Protein AF-0000000066291535 (afdb_homodimer)

InterPro domains:
  IPR004942 Roadblock/LAMTOR2 domain [PF03259] (13-98)
  IPR004942 Roadblock/LAMTOR2 domain [SM00960] (12-99)

Organism: Methanocaldococcus jannaschii (strain ATCC 43067 / DSM 2661 / JAL-1 / JCM 10045 / NBRC 100440) (NCBI:txid243232)

Radius of gyration: 20.07 Å; Cα contacts (8 Å, |Δi|>4): 473; chains: 2; bounding box: 30×66×44 Å

Foldseek 3Di:
DLVLLLVLLVQLCVLVVCVVVVVPFWPKKWKAFLVQATQDIDPDPPCSSVVSVVLSVVQVVVQVVCVVVVDGDAKDWDDDPPKIKIWGDLPRMIMIIIGDDDPVVCVVSVVVSSVSVVVRDPSDSVNNPVVVVD/DLVLLLVLLVQLCVLVVCVVVVVPFWPKKWKAFLVQATQDIDPDPPCSSVVSVVLSVVQVVVQVVCVVVVDGDAKDWDDDPPKIKIWGCLPRMIMIIIGDDDPVVCVVSVVVSSVSVVVRDPRDSVSNPVVVVD

Solvent-accessible surface area (backbone atoms only — not comparable to full-atom values): 14032 Å² total; per-residue (Å²): 110,68,64,61,37,42,50,49,36,47,53,51,42,64,60,48,50,53,45,58,68,67,32,85,42,43,75,31,38,35,33,25,30,64,88,25,44,61,32,39,65,70,48,73,65,96,46,44,62,62,44,27,41,29,51,26,48,27,52,51,30,48,39,57,46,26,49,76,69,77,40,48,61,47,35,35,39,39,34,36,81,81,52,27,38,38,39,34,56,41,86,68,31,34,43,35,39,32,28,78,68,56,75,78,77,45,42,70,59,47,55,53,47,36,56,53,58,68,68,44,81,76,80,53,30,77,54,33,49,59,64,72,75,99,110,67,64,61,34,42,50,50,36,47,54,50,42,63,58,48,50,52,46,56,67,66,32,84,41,43,74,32,37,36,33,22,31,64,90,26,45,63,31,41,65,69,50,77,64,96,48,43,61,62,42,26,41,29,53,25,49,29,51,51,30,47,40,57,47,27,50,76,68,76,40,50,63,46,35,34,40,39,35,36,81,83,52,27,39,36,40,34,57,42,85,67,31,34,42,35,39,34,28,77,69,57,75,78,77,45,42,70,59,49,53,53,47,34,57,52,58,67,69,42,81,75,80,54,31,76,51,32,50,58,63,72,74,98

Secondary structure (DSSP, 8-state):
-HHHHHHHHHHHHHHHHHHHHH-TTEEEEEEEETTS-EEEE-S-GGGHHHHHHHHHHHHHHHHHHHHTTT--EEEEEEEESS-EEEEEEETTEEEEEEES--GGGGHHHHHHHHHHHHT-TT--THHHHHHHH-/-HHHHHHHHHHHHHHHHHHHHH-TTEEEEEEEETTS-EEEE-S-GGGHHHHHHHHHHHHHHHHHHHHTTT--EEEEEEEESS-EEEEEEETTEEEEEEES--GGGGHHHHHHHHHHHHT-TT--THHHHHHHH-

Nearest PDB structures (foldseek):
  8j07-assembly1_q5  TM=8.794E-01  e=8.739E-06  Homo sapiens
  5y3a-assembly1_B  TM=7.478E-01  e=3.171E-06  Homo sapiens
  5x6u-assembly1_B  TM=7.11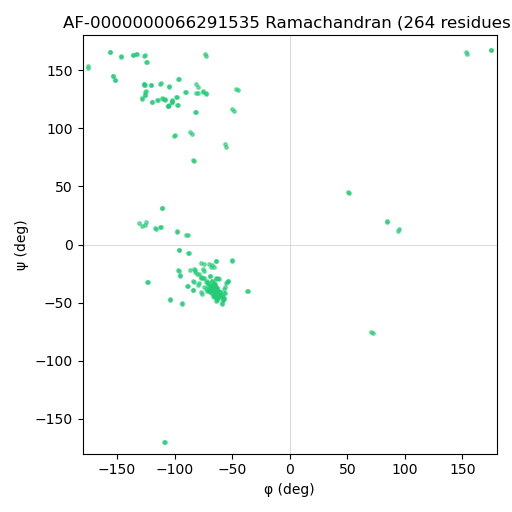6E-01  e=2.976E-06  Homo sapiens
  5x6v-assembly1_F  TM=5.911E-01  e=3.753E-05  Homo sapiens
  8fw5-assembly1_D  TM=6.092E-01  e=1.174E-04  Escherichia coli

pLDDT: mean 79.01, std 18.23, range [28.02, 98.19]

Structure (mmCIF, N/CA/C/O backbone):
data_AF-0000000066291535-model_v1
#
loop_
_entity.id
_entity.type
_entity.pdbx_description
1 polymer 'Uncharacterized protein MJ1389'
#
loop_
_atom_site.group_PDB
_atom_site.id
_atom_site.type_symbol
_atom_site.label_atom_id
_atom_site.label_alt_id
_atom_site.label_comp_id
_atom_site.label_asym_id
_atom_site.label_entity_id
_atom_site.label_seq_id
_atom_site.pdbx_PDB_ins_code
_atom_site.Cartn_x
_atom_site.Cartn_y
_atom_site.Cartn_z
_atom_site.occupancy
_atom_site.B_iso_or_equiv
_atom_site.auth_seq_id
_atom_site.auth_comp_id
_atom_site.auth_asym_id
_atom_site.auth_atom_id
_atom_site.pdbx_PDB_model_num
ATOM 1 N N . MET A 1 1 ? -11.164 26.812 22.172 1 42.38 1 MET A N 1
ATOM 2 C CA . MET A 1 1 ? -11.219 25.609 21.344 1 42.38 1 MET A CA 1
ATOM 3 C C . MET A 1 1 ? -10.484 25.828 20.031 1 42.38 1 MET A C 1
ATOM 5 O O . MET A 1 1 ? -9.68 24.984 19.609 1 42.38 1 MET A O 1
ATOM 9 N N . LYS A 1 2 ? -10.766 26.984 19.469 1 52.41 2 LYS A N 1
ATOM 10 C CA . LYS A 1 2 ? -10.133 27.391 18.219 1 52.41 2 LYS A CA 1
ATOM 11 C C . LYS A 1 2 ? -8.633 27.609 18.406 1 52.41 2 LYS A C 1
ATOM 13 O O . LYS A 1 2 ? -7.828 27.203 17.578 1 52.41 2 LYS A O 1
ATOM 18 N N . ALA A 1 3 ? -8.312 28.109 19.594 1 53.62 3 ALA A N 1
ATOM 19 C CA . ALA A 1 3 ? -6.914 28.422 19.859 1 53.62 3 ALA A CA 1
ATOM 20 C C . ALA A 1 3 ? -6.074 27.156 19.984 1 53.62 3 ALA A C 1
ATOM 22 O O . ALA A 1 3 ? -4.941 27.109 19.5 1 53.62 3 ALA A O 1
ATOM 23 N N . THR A 1 4 ? -6.57 26.109 20.609 1 53.69 4 THR A N 1
ATOM 24 C CA . THR A 1 4 ? -5.852 24.844 20.766 1 53.69 4 THR A CA 1
ATOM 25 C C . THR A 1 4 ? -5.68 24.156 19.422 1 53.69 4 THR A C 1
ATOM 27 O O . THR A 1 4 ? -4.621 23.578 19.141 1 53.69 4 THR A O 1
ATOM 30 N N . GLU A 1 5 ? -6.652 24.281 18.656 1 58.31 5 GLU A N 1
ATOM 31 C CA . GLU A 1 5 ? -6.605 23.703 17.312 1 58.31 5 GLU A CA 1
ATOM 32 C C . GLU A 1 5 ? -5.562 24.391 16.438 1 58.31 5 GLU A C 1
ATOM 34 O O . GLU A 1 5 ? -4.805 23.734 15.727 1 58.31 5 GLU A O 1
ATOM 39 N N . ASN A 1 6 ? -5.59 25.688 16.609 1 59.22 6 ASN A N 1
ATOM 40 C CA . ASN A 1 6 ? -4.609 26.453 15.867 1 59.22 6 ASN A CA 1
ATOM 41 C C . ASN A 1 6 ? -3.184 26.109 16.281 1 59.22 6 ASN A C 1
ATOM 43 O O . ASN A 1 6 ? -2.283 26.047 15.445 1 59.22 6 ASN A O 1
ATOM 47 N N . ARG A 1 7 ? -3.006 25.922 17.594 1 60.44 7 ARG A N 1
ATOM 48 C CA . ARG A 1 7 ? -1.678 25.562 18.094 1 60.44 7 ARG A CA 1
ATOM 49 C C . ARG A 1 7 ? -1.252 24.203 17.562 1 60.44 7 ARG A C 1
ATOM 51 O O . ARG A 1 7 ? -0.087 24 17.203 1 60.44 7 ARG A O 1
ATOM 58 N N . LYS A 1 8 ? -2.189 23.344 17.453 1 64.56 8 LYS A N 1
ATOM 59 C CA . LYS A 1 8 ? -1.873 21.984 16.984 1 64.56 8 LYS A CA 1
ATOM 60 C C . LYS A 1 8 ? -1.496 21.984 15.516 1 64.56 8 LYS A C 1
ATOM 62 O O . LYS A 1 8 ? -0.544 21.312 15.109 1 64.56 8 LYS A O 1
ATOM 67 N N . VAL A 1 9 ? -2.258 22.812 14.82 1 64.44 9 VAL A N 1
ATOM 68 C CA . VAL A 1 9 ? -1.966 22.922 13.398 1 64.44 9 VAL A CA 1
ATOM 69 C C . VAL A 1 9 ? -0.584 23.547 13.203 1 64.44 9 VAL A C 1
ATOM 71 O O . VAL A 1 9 ? 0.181 23.125 12.336 1 64.44 9 VAL A O 1
ATOM 74 N N . ASN A 1 10 ? -0.368 24.422 14.18 1 68.75 10 ASN A N 1
ATOM 75 C CA . ASN A 1 10 ? 0.935 25.062 14.086 1 68.75 10 ASN A CA 1
ATOM 76 C C . ASN A 1 10 ? 2.07 24.094 14.359 1 68.75 10 ASN A C 1
ATOM 78 O O . ASN A 1 10 ? 3.119 24.141 13.711 1 68.75 10 ASN A O 1
ATOM 82 N N . GLU A 1 11 ? 1.834 23.219 15.336 1 72.19 11 GLU A N 1
ATOM 83 C CA . GLU A 1 11 ? 2.873 22.25 15.68 1 72.19 11 GLU A CA 1
ATOM 84 C C . GLU A 1 11 ? 3.121 21.266 14.539 1 72.19 11 GLU A C 1
ATOM 86 O O . GLU A 1 11 ? 4.266 20.906 14.258 1 72.19 11 GLU A O 1
ATOM 91 N N . ILE A 1 12 ? 2.062 20.891 13.945 1 74.12 12 ILE A N 1
ATOM 92 C CA . ILE A 1 12 ? 2.18 19.969 12.82 1 74.12 12 ILE A CA 1
ATOM 93 C C . ILE A 1 12 ? 2.861 20.688 11.648 1 74.12 12 ILE A C 1
ATOM 95 O O . ILE A 1 12 ? 3.725 20.109 10.984 1 74.12 12 ILE A O 1
ATOM 99 N N . ASN A 1 13 ? 2.518 21.906 11.516 1 73.62 13 ASN A N 1
ATOM 100 C CA . ASN A 1 13 ? 3.123 22.703 10.453 1 73.62 13 ASN A CA 1
ATOM 101 C C . ASN A 1 13 ? 4.629 22.844 10.648 1 73.62 13 ASN A C 1
ATOM 103 O O . ASN A 1 13 ? 5.387 22.859 9.68 1 73.62 13 ASN A O 1
ATOM 107 N N . GLU A 1 14 ? 4.977 22.969 11.852 1 76.12 14 GLU A N 1
ATOM 108 C CA . GLU A 1 14 ? 6.398 23.109 12.156 1 76.12 14 GLU A CA 1
ATOM 109 C C . GLU A 1 14 ? 7.18 21.875 11.727 1 76.12 14 GLU A C 1
ATOM 111 O O . GLU A 1 14 ? 8.359 21.969 11.391 1 76.12 14 GLU A O 1
ATOM 116 N N . ILE A 1 15 ? 6.434 20.781 11.766 1 76.81 15 ILE A N 1
ATOM 117 C CA . ILE A 1 15 ? 7.098 19.531 11.375 1 76.81 15 ILE A CA 1
ATOM 118 C C . ILE A 1 15 ? 7.062 19.391 9.859 1 76.81 15 ILE A C 1
ATOM 120 O O . ILE A 1 15 ? 8.062 19.031 9.234 1 76.81 15 ILE A O 1
ATOM 124 N N . LEU A 1 16 ? 5.957 19.781 9.289 1 76.62 16 LEU A N 1
ATOM 125 C CA . LEU A 1 16 ? 5.695 19.484 7.883 1 76.62 16 LEU A CA 1
ATOM 126 C C . LEU A 1 16 ? 6.348 20.516 6.98 1 76.62 16 LEU A C 1
ATOM 128 O O . LEU A 1 16 ? 6.773 20.203 5.867 1 76.62 16 LEU A O 1
ATOM 132 N N . LEU A 1 17 ? 6.461 21.703 7.414 1 74.38 17 LEU A N 1
ATOM 133 C CA . LEU A 1 17 ? 6.973 22.797 6.586 1 74.38 17 LEU A CA 1
ATOM 134 C C . LEU A 1 17 ? 8.414 22.516 6.16 1 74.38 17 LEU A C 1
ATOM 136 O O . LEU A 1 17 ? 8.75 22.656 4.984 1 74.38 17 LEU A O 1
ATOM 140 N N . PRO A 1 18 ? 9.18 22.078 7.113 1 70.69 18 PRO A N 1
ATOM 141 C CA . PRO A 1 18 ? 10.547 21.766 6.691 1 70.69 18 PRO A CA 1
ATOM 142 C C . PRO A 1 18 ? 10.609 20.625 5.676 1 70.69 18 PRO A C 1
ATOM 144 O O . PRO A 1 18 ? 11.547 20.562 4.871 1 70.69 18 PRO A O 1
ATOM 147 N N . LEU A 1 19 ? 9.672 19.75 5.773 1 71.19 19 LEU A N 1
ATOM 148 C CA . LEU A 1 19 ? 9.648 18.625 4.836 1 71.19 19 LEU A CA 1
ATOM 149 C C . LEU A 1 19 ? 9.445 19.125 3.406 1 71.19 19 LEU A C 1
ATOM 151 O O . LEU A 1 19 ? 10.102 18.641 2.479 1 71.19 19 LEU A O 1
ATOM 155 N N . SER A 1 20 ? 8.562 19.984 3.23 1 68.94 20 SER A N 1
ATOM 156 C CA . SER A 1 20 ? 8.25 20.516 1.911 1 68.94 20 SER A CA 1
ATOM 157 C C . SER A 1 20 ? 9.406 21.359 1.367 1 68.94 20 SER A C 1
ATOM 159 O O . SER A 1 20 ? 9.656 21.375 0.16 1 68.94 20 SER A O 1
ATOM 161 N N . LYS A 1 21 ? 10.062 21.953 2.252 1 67.81 21 LYS A N 1
ATOM 162 C CA . LYS A 1 21 ? 11.117 22.875 1.844 1 67.81 21 LYS A CA 1
ATOM 163 C C . LYS A 1 21 ? 12.445 22.156 1.664 1 67.81 21 LYS A C 1
ATOM 165 O O . LYS A 1 21 ? 13.219 22.484 0.754 1 67.81 21 LYS A O 1
ATOM 170 N N . ASN A 1 22 ? 12.578 21.234 2.514 1 63.44 22 ASN A N 1
ATOM 171 C CA . ASN A 1 22 ? 13.922 20.688 2.584 1 63.44 22 ASN A CA 1
ATOM 172 C C . ASN A 1 22 ? 14.047 19.406 1.761 1 63.44 22 ASN A C 1
ATOM 174 O O . ASN A 1 22 ? 15.148 18.984 1.423 1 63.44 22 ASN A O 1
ATOM 178 N N . LEU A 1 23 ? 12.867 18.906 1.602 1 67.25 23 LEU A N 1
ATOM 179 C CA . LEU A 1 23 ? 12.984 17.688 0.81 1 67.25 23 LEU A CA 1
ATOM 180 C C . LEU A 1 23 ? 12.602 17.938 -0.644 1 67.25 23 LEU A C 1
ATOM 182 O O . LEU A 1 23 ? 11.422 18.062 -0.966 1 67.25 23 LEU A O 1
ATOM 186 N N . LYS A 1 24 ? 13.594 18.234 -1.457 1 70.88 24 LYS A N 1
ATOM 187 C CA . LYS A 1 24 ? 13.469 18.594 -2.865 1 70.88 24 LYS A CA 1
ATOM 188 C C . LYS A 1 24 ? 12.602 17.594 -3.619 1 70.88 24 LYS A C 1
ATOM 190 O O . LYS A 1 24 ? 11.938 17.938 -4.594 1 70.88 24 LYS A O 1
ATOM 195 N N . ASN A 1 25 ? 12.375 16.484 -2.982 1 83 25 ASN A N 1
ATOM 196 C CA . ASN A 1 25 ? 11.695 15.484 -3.785 1 83 25 ASN A CA 1
ATOM 197 C C . ASN A 1 25 ? 10.273 15.227 -3.283 1 83 25 ASN A C 1
ATOM 199 O O . ASN A 1 25 ? 9.648 14.227 -3.652 1 83 25 ASN A O 1
ATOM 203 N N . VAL A 1 26 ? 9.875 16.203 -2.447 1 86.75 26 VAL A N 1
ATOM 204 C CA . VAL A 1 26 ? 8.516 16.078 -1.945 1 86.75 26 VAL A CA 1
ATOM 205 C C . VAL A 1 26 ? 7.578 16.969 -2.768 1 86.75 26 VAL A C 1
ATOM 207 O O . VAL A 1 26 ? 7.828 18.156 -2.932 1 86.75 26 VAL A O 1
ATOM 210 N N . GLU A 1 27 ? 6.5 16.422 -3.293 1 85.75 27 GLU A N 1
ATOM 211 C CA . GLU A 1 27 ? 5.52 17.125 -4.105 1 85.75 27 GLU A CA 1
ATOM 212 C C . GLU A 1 27 ? 4.344 17.609 -3.262 1 85.75 27 GLU A C 1
ATOM 214 O O . GLU A 1 27 ? 3.666 18.578 -3.619 1 85.75 27 GLU A O 1
ATOM 219 N N . GLY A 1 28 ? 4.055 16.953 -2.191 1 86.5 28 GLY A N 1
ATOM 220 C CA . GLY A 1 28 ? 2.938 17.297 -1.331 1 86.5 28 GLY A CA 1
ATOM 221 C C . GLY A 1 28 ? 2.725 16.312 -0.197 1 86.5 28 GLY A C 1
ATOM 222 O O . GLY A 1 28 ? 3.373 15.266 -0.149 1 86.5 28 GLY A O 1
ATOM 223 N N . PHE A 1 29 ? 1.894 16.75 0.744 1 89.12 29 PHE A N 1
ATOM 224 C CA . PHE A 1 29 ? 1.564 15.875 1.857 1 89.12 29 PHE A CA 1
ATOM 225 C C . PHE A 1 29 ? 0.133 16.109 2.328 1 89.12 29 PHE A C 1
ATOM 227 O O . PHE A 1 29 ? -0.465 17.141 2.021 1 89.12 29 PHE A O 1
ATOM 234 N N . VAL A 1 30 ? -0.412 15.172 3.039 1 89.62 30 VAL A N 1
ATOM 235 C CA . VAL A 1 30 ? -1.746 15.289 3.617 1 89.62 30 VAL A CA 1
ATOM 236 C C . VAL A 1 30 ? -1.851 14.406 4.859 1 89.62 30 VAL A C 1
ATOM 238 O O . VAL A 1 30 ? -1.2 13.367 4.945 1 89.62 30 VAL A O 1
ATOM 241 N N . ILE A 1 31 ? -2.555 14.836 5.809 1 90.38 31 ILE A N 1
ATOM 242 C CA . ILE A 1 31 ? -2.959 14.039 6.961 1 90.38 31 ILE A CA 1
ATOM 243 C C . ILE A 1 31 ? -4.461 13.766 6.902 1 90.38 31 ILE A C 1
ATOM 245 O O . ILE A 1 31 ? -5.258 14.703 6.781 1 90.38 31 ILE A O 1
ATOM 249 N N . VAL A 1 32 ? -4.766 12.555 6.957 1 91.5 32 VAL A N 1
ATOM 250 C CA . VAL A 1 32 ? -6.145 12.094 6.832 1 91.5 32 VAL A CA 1
ATOM 251 C C . VAL A 1 32 ? -6.504 11.211 8.023 1 91.5 32 VAL A C 1
ATOM 253 O O . VAL A 1 32 ? -5.684 10.422 8.492 1 91.5 32 VAL A O 1
ATOM 256 N N . SER A 1 33 ? -7.734 11.445 8.508 1 89.38 33 SER A N 1
ATOM 257 C CA . SER A 1 33 ? -8.203 10.492 9.516 1 89.38 33 SER A CA 1
ATOM 258 C C . SER A 1 33 ? -8.562 9.156 8.875 1 89.38 33 SER A C 1
ATOM 260 O O . SER A 1 33 ? -8.781 9.07 7.668 1 89.38 33 SER A O 1
ATOM 262 N N 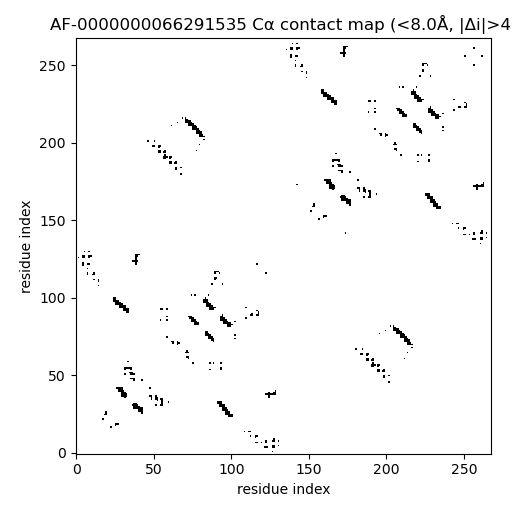. LYS A 1 34 ? -8.672 8.125 9.703 1 89.56 34 LYS A N 1
ATOM 263 C CA . LYS A 1 34 ? -9.016 6.797 9.211 1 89.56 34 LYS A CA 1
ATOM 264 C C . LYS A 1 34 ? -10.445 6.766 8.68 1 89.56 34 LYS A C 1
ATOM 266 O O . LYS A 1 34 ? -10.812 5.867 7.918 1 89.56 34 LYS A O 1
ATOM 271 N N . ASP A 1 35 ? -11.273 7.754 9.047 1 90.81 35 ASP A N 1
ATOM 272 C CA . ASP A 1 35 ? -12.625 7.867 8.5 1 90.81 35 ASP A CA 1
ATOM 273 C C . ASP A 1 35 ? -12.625 8.719 7.23 1 90.81 35 ASP A C 1
ATOM 275 O O . ASP A 1 35 ? -13.688 9.102 6.734 1 90.81 35 ASP A O 1
ATOM 279 N N . SER A 1 36 ? -11.453 9.062 6.754 1 91.06 36 SER A N 1
ATOM 280 C CA . SER A 1 36 ? -11.227 9.641 5.438 1 91.06 36 SER A CA 1
ATOM 281 C C . SER A 1 36 ? -11.43 11.156 5.457 1 91.06 36 SER A C 1
ATOM 283 O O . SER A 1 36 ? -11.664 11.766 4.414 1 91.06 36 SER A O 1
ATOM 285 N N . LEU A 1 37 ? -11.367 11.766 6.602 1 89.19 37 LEU A N 1
ATOM 286 C CA . LEU A 1 37 ? -11.461 13.219 6.668 1 89.19 37 LEU A CA 1
ATOM 287 C C . LEU A 1 37 ? -10.078 13.852 6.578 1 89.19 37 LEU A C 1
ATOM 289 O O . LEU A 1 37 ? -9.156 13.445 7.285 1 89.19 37 LEU A O 1
ATOM 293 N N . VAL A 1 38 ? -10.031 14.828 5.703 1 87.81 38 VAL A N 1
ATOM 294 C CA . VAL A 1 38 ? -8.773 15.547 5.562 1 87.81 38 VAL A CA 1
ATOM 295 C C . VAL A 1 38 ? -8.578 16.5 6.746 1 87.81 38 VAL A C 1
ATOM 297 O O . VAL A 1 38 ? -9.492 17.25 7.102 1 87.81 38 VAL A O 1
ATOM 300 N N . LYS A 1 39 ? -7.395 16.391 7.281 1 82.81 39 LYS A N 1
ATOM 301 C CA . LYS A 1 39 ? -7.09 17.281 8.398 1 82.81 39 LYS A CA 1
ATOM 302 C C . LYS A 1 39 ? -6.18 18.422 7.949 1 82.81 39 LYS A C 1
ATOM 304 O O . LYS A 1 39 ? -6.398 19.578 8.312 1 82.81 39 LYS A O 1
ATOM 309 N N . VAL A 1 40 ? -5.141 18.125 7.234 1 78.5 40 VAL A N 1
ATOM 310 C CA . VAL A 1 40 ? -4.176 19.094 6.707 1 78.5 40 VAL A CA 1
ATOM 311 C C . VAL A 1 40 ? -3.559 18.547 5.418 1 78.5 40 VAL A C 1
ATOM 313 O O . VAL A 1 40 ? -3.404 17.328 5.266 1 78.5 40 VAL A O 1
ATOM 316 N N . GLY A 1 41 ? -3.322 19.406 4.418 1 80.38 41 GLY A N 1
ATOM 317 C CA . GLY A 1 41 ? -2.641 18.984 3.207 1 80.38 41 GLY A CA 1
ATOM 318 C C . GLY A 1 41 ? -2.355 20.125 2.244 1 80.38 41 GLY A C 1
ATOM 319 O O . GLY A 1 41 ? -2.998 21.172 2.309 1 80.38 41 GLY A O 1
ATOM 320 N N . ASN A 1 42 ? -1.349 19.969 1.464 1 78.44 42 ASN A N 1
ATOM 321 C CA . ASN A 1 42 ? -0.996 20.969 0.463 1 78.44 42 ASN A CA 1
ATOM 322 C C . ASN A 1 42 ? -1.114 20.406 -0.953 1 78.44 42 ASN A C 1
ATOM 324 O O . ASN A 1 42 ? -0.507 20.938 -1.885 1 78.44 42 ASN A O 1
ATOM 328 N N . ILE A 1 43 ? -1.771 19.281 -1.008 1 75.69 43 ILE A N 1
ATOM 329 C CA . ILE A 1 43 ? -2.057 18.734 -2.33 1 75.69 43 ILE A CA 1
ATOM 330 C C . ILE A 1 43 ? -3.289 19.422 -2.916 1 75.69 43 ILE A C 1
ATOM 332 O O . ILE A 1 43 ? -4.195 19.828 -2.178 1 75.69 43 ILE A O 1
ATOM 336 N N . ASP A 1 44 ? -3.205 19.734 -4.23 1 69.75 44 ASP A N 1
ATOM 337 C CA . ASP A 1 44 ? -4.289 20.469 -4.879 1 69.75 44 ASP A CA 1
ATOM 338 C C . ASP A 1 44 ? -5.648 19.875 -4.512 1 69.75 44 ASP A C 1
ATOM 340 O O . ASP A 1 44 ? -5.793 18.656 -4.418 1 69.75 44 ASP A O 1
ATOM 344 N N . GLY A 1 45 ? -6.602 20.75 -4.156 1 64 45 GLY A N 1
ATOM 345 C CA . GLY A 1 45 ? -7.84 20.594 -3.41 1 64 45 GLY A CA 1
ATOM 346 C C . GLY A 1 45 ? -8.906 19.844 -4.184 1 64 45 GLY A C 1
ATOM 347 O O . GLY A 1 45 ? -9.734 19.141 -3.594 1 64 45 GLY A O 1
ATOM 348 N N . GLU A 1 46 ? -9.039 19.922 -5.496 1 65.06 46 GLU A N 1
ATOM 349 C CA . GLU A 1 46 ? -10.266 19.422 -6.117 1 65.06 46 GLU A CA 1
ATOM 350 C C . GLU A 1 46 ? -10.422 17.922 -5.914 1 65.06 46 GLU A C 1
ATOM 352 O O . GLU A 1 46 ? -11.539 17.406 -5.828 1 65.06 46 GLU A O 1
ATOM 357 N N . ASP A 1 47 ? -9.312 17.297 -5.496 1 76.56 47 ASP A N 1
ATOM 358 C CA . ASP A 1 47 ? -9.406 15.844 -5.445 1 76.56 47 ASP A CA 1
ATOM 359 C C . ASP A 1 47 ? -8.977 15.312 -4.082 1 76.56 47 ASP A C 1
ATOM 361 O O . ASP A 1 47 ? -8.906 14.102 -3.879 1 76.56 47 ASP A O 1
ATOM 365 N N . LEU A 1 48 ? -8.906 16.141 -3.117 1 82 48 LEU A N 1
ATOM 366 C CA . LEU A 1 48 ? -8.32 15.742 -1.844 1 82 48 LEU A CA 1
ATOM 367 C C . LEU A 1 48 ? -9.242 14.773 -1.108 1 82 48 LEU A C 1
ATOM 369 O O . LEU A 1 48 ? -8.773 13.828 -0.468 1 82 48 LEU A O 1
ATOM 373 N N . GLU A 1 49 ? -10.516 15.055 -1.291 1 82.94 49 GLU A N 1
ATOM 374 C CA . GLU A 1 49 ? -11.469 14.164 -0.634 1 82.94 49 GLU A CA 1
ATOM 375 C C . GLU A 1 49 ? -11.422 12.766 -1.229 1 82.94 49 GLU A C 1
ATOM 377 O O . GLU A 1 49 ? -11.469 11.773 -0.499 1 82.94 49 GLU A O 1
ATOM 382 N N . ILE A 1 50 ? -11.375 12.703 -2.498 1 86 50 ILE A N 1
ATOM 383 C CA . ILE A 1 50 ? -11.297 11.414 -3.18 1 86 50 ILE A CA 1
ATOM 384 C C . ILE A 1 50 ? -9.992 10.719 -2.818 1 86 50 ILE A C 1
ATOM 386 O O . ILE A 1 50 ? -9.984 9.523 -2.5 1 86 50 ILE A O 1
ATOM 390 N N . ILE A 1 51 ? -8.969 11.461 -2.758 1 87.75 51 ILE A N 1
ATOM 391 C CA . ILE A 1 51 ? -7.648 10.945 -2.426 1 87.75 51 ILE A CA 1
ATOM 392 C C . ILE A 1 51 ? -7.648 10.406 -0.997 1 87.75 51 ILE A C 1
ATOM 394 O O . ILE A 1 51 ? -7.172 9.297 -0.745 1 87.75 51 ILE A O 1
ATOM 398 N N . SER A 1 52 ? -8.297 11.172 -0.173 1 92.12 52 SER A N 1
ATOM 399 C CA . SER A 1 52 ? -8.32 10.789 1.235 1 92.12 52 SER A CA 1
ATOM 400 C C . SER A 1 52 ? -9.094 9.492 1.441 1 92.12 52 SER A C 1
ATOM 402 O O . SER A 1 52 ? -8.711 8.656 2.264 1 92.12 52 SER A O 1
ATOM 404 N N . ARG A 1 53 ? -10.156 9.328 0.716 1 94.38 53 ARG A N 1
ATOM 405 C CA . ARG A 1 53 ? -10.961 8.109 0.821 1 94.38 53 ARG A CA 1
ATOM 406 C C . ARG A 1 53 ? -10.148 6.887 0.401 1 94.38 53 ARG A C 1
ATOM 408 O O . ARG A 1 53 ? -10.148 5.867 1.097 1 94.38 53 ARG A O 1
ATOM 415 N N . HIS A 1 54 ? -9.477 6.977 -0.689 1 95.81 54 HIS A N 1
ATOM 416 C CA . HIS A 1 54 ? -8.703 5.84 -1.169 1 95.81 54 HIS A CA 1
ATOM 417 C C . HIS A 1 54 ? -7.527 5.543 -0.24 1 95.81 54 HIS A C 1
ATOM 419 O O . HIS A 1 54 ? -7.191 4.379 -0.01 1 95.81 54 HIS A O 1
ATOM 425 N N . MET A 1 55 ? -6.895 6.559 0.353 1 96.31 55 MET A N 1
ATOM 426 C CA . MET A 1 55 ? -5.812 6.363 1.313 1 96.31 55 MET A CA 1
ATOM 427 C C . MET A 1 55 ? -6.305 5.598 2.537 1 96.31 55 MET A C 1
ATOM 429 O O . MET A 1 55 ? -5.629 4.688 3.02 1 96.31 55 MET A O 1
ATOM 433 N N . ALA A 1 56 ? -7.48 6 2.963 1 96.56 56 ALA A N 1
ATOM 434 C CA . ALA A 1 56 ? -8.062 5.336 4.125 1 96.56 56 ALA A CA 1
ATOM 435 C C . ALA A 1 56 ? -8.383 3.875 3.816 1 96.56 56 ALA A C 1
ATOM 437 O O . ALA A 1 56 ? -8.164 2.994 4.652 1 96.56 56 ALA A O 1
ATOM 438 N N . VAL A 1 57 ? -8.891 3.615 2.65 1 97.38 57 VAL A N 1
ATOM 439 C CA . VAL A 1 57 ? -9.227 2.25 2.256 1 97.38 57 VAL A CA 1
ATOM 440 C C . VAL A 1 57 ? -7.949 1.419 2.139 1 97.38 57 VAL A C 1
ATOM 442 O O . VAL A 1 57 ? -7.895 0.283 2.615 1 97.38 57 VAL A O 1
ATOM 445 N N . VAL A 1 58 ? -6.891 1.926 1.541 1 98 58 VAL A N 1
ATOM 446 C CA . VAL A 1 58 ? -5.609 1.238 1.398 1 98 58 VAL A CA 1
ATOM 447 C C . VAL A 1 58 ? -5.062 0.875 2.775 1 98 58 VAL A C 1
ATOM 449 O O . VAL A 1 58 ? -4.707 -0.279 3.025 1 98 58 VAL A O 1
ATOM 452 N N . MET A 1 59 ? -5.012 1.817 3.627 1 98.19 59 MET A N 1
ATOM 453 C CA . MET A 1 59 ? -4.492 1.576 4.969 1 98.19 59 MET A CA 1
ATOM 454 C C . MET A 1 59 ? -5.363 0.576 5.719 1 98.19 59 MET A C 1
ATOM 456 O O . MET A 1 59 ? -4.852 -0.376 6.312 1 98.19 59 MET A O 1
ATOM 460 N N . GLY A 1 60 ? -6.648 0.808 5.676 1 97.31 60 GLY A N 1
ATOM 461 C CA . GLY A 1 60 ? -7.559 -0.084 6.375 1 97.31 60 GLY A CA 1
ATOM 462 C C . GLY A 1 60 ? -7.453 -1.526 5.914 1 97.31 60 GLY A C 1
ATOM 463 O O . GLY A 1 60 ? -7.367 -2.441 6.734 1 97.31 60 GLY A O 1
ATOM 464 N N . SER A 1 61 ? -7.457 -1.767 4.648 1 97.19 61 SER A N 1
ATOM 465 C CA . SER A 1 61 ? -7.367 -3.123 4.117 1 97.19 61 SER A CA 1
ATOM 466 C C . SER A 1 61 ? -6.008 -3.744 4.406 1 97.19 61 SER A C 1
ATOM 468 O O . SER A 1 61 ? -5.906 -4.949 4.645 1 97.19 61 SER A O 1
ATOM 470 N N . SER A 1 62 ? -4.941 -2.955 4.34 1 97.69 62 SER A N 1
ATOM 471 C CA . SER A 1 62 ? -3.617 -3.441 4.711 1 97.69 62 SER A CA 1
ATOM 472 C C . SER A 1 62 ? -3.576 -3.877 6.172 1 97.69 62 SER A C 1
ATOM 474 O O . SER A 1 62 ? -2.957 -4.887 6.504 1 97.69 62 SER A O 1
ATOM 476 N N . GLU A 1 63 ? -4.219 -3.105 6.992 1 96.62 63 GLU A N 1
ATOM 477 C CA . GLU A 1 63 ? -4.258 -3.467 8.406 1 96.62 63 GLU A CA 1
ATOM 478 C C . GLU A 1 63 ? -4.996 -4.785 8.617 1 96.62 63 GLU A C 1
ATOM 480 O O . GLU A 1 63 ? -4.582 -5.609 9.438 1 96.62 63 GLU A O 1
ATOM 485 N N . MET A 1 64 ? -6.066 -4.977 7.914 1 94.56 64 MET A N 1
ATOM 486 C CA . MET A 1 64 ? -6.789 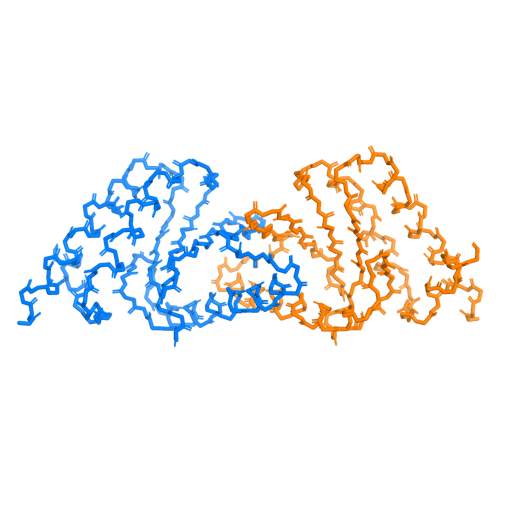-6.242 8.008 1 94.56 64 MET A CA 1
ATOM 487 C C . MET A 1 64 ? -5.914 -7.402 7.543 1 94.56 64 MET A C 1
ATOM 489 O O . MET A 1 64 ? -5.902 -8.469 8.164 1 94.56 64 MET A O 1
ATOM 493 N N . LEU A 1 65 ? -5.211 -7.164 6.492 1 92.75 65 LEU A N 1
ATOM 494 C CA . LEU A 1 65 ? -4.27 -8.156 5.977 1 92.75 65 LEU A CA 1
ATOM 495 C C . LEU A 1 65 ? -3.221 -8.5 7.027 1 92.75 65 LEU A C 1
ATOM 497 O O . LEU A 1 65 ? -2.939 -9.68 7.266 1 92.75 65 LEU A O 1
ATOM 501 N N . TYR A 1 66 ? -2.703 -7.523 7.691 1 94.19 66 TYR A N 1
ATOM 502 C CA . TYR A 1 66 ? -1.615 -7.738 8.641 1 94.19 66 TYR A CA 1
ATOM 503 C C . TYR A 1 66 ? -2.141 -8.328 9.945 1 94.19 66 TYR A C 1
ATOM 505 O O . TYR A 1 66 ? -1.39 -8.953 10.695 1 94.19 66 TYR A O 1
ATOM 513 N N . LYS A 1 67 ? -3.355 -8.031 10.266 1 91.38 67 LYS A N 1
ATOM 514 C CA . LYS A 1 67 ? -3.953 -8.664 11.438 1 91.38 67 LYS A CA 1
ATOM 515 C C . LYS A 1 67 ? -3.854 -10.188 11.352 1 91.38 67 LYS A C 1
ATOM 517 O O . LYS A 1 67 ? -3.623 -10.852 12.359 1 91.38 67 LYS A O 1
ATOM 522 N N . ARG A 1 68 ? -3.891 -10.688 10.195 1 84.5 68 ARG A N 1
ATOM 523 C CA . ARG A 1 68 ? -3.805 -12.125 9.984 1 84.5 68 ARG A CA 1
ATOM 524 C C . ARG A 1 68 ? -2.412 -12.648 10.328 1 84.5 68 ARG A C 1
ATOM 526 O O . ARG A 1 68 ? -2.262 -13.797 10.75 1 84.5 68 ARG A O 1
ATOM 533 N N . PHE A 1 69 ? -1.43 -11.789 10.203 1 84.56 69 PHE A N 1
ATOM 534 C CA . PHE A 1 69 ? -0.048 -12.164 10.484 1 84.56 69 PHE A CA 1
ATOM 535 C C . PHE A 1 69 ? 0.352 -11.719 11.891 1 84.56 69 PHE A C 1
ATOM 537 O O . PHE A 1 69 ? 1.533 -11.75 12.242 1 84.56 69 PHE A O 1
ATOM 544 N N . ASN A 1 70 ? -0.676 -11.281 12.703 1 90.44 70 ASN A N 1
ATOM 545 C CA . ASN A 1 70 ? -0.399 -10.75 14.039 1 90.44 70 ASN A CA 1
ATOM 546 C C . ASN A 1 70 ? 0.674 -9.664 13.992 1 90.44 70 ASN A C 1
ATOM 548 O O . ASN A 1 70 ? 1.644 -9.711 14.75 1 90.44 70 ASN A O 1
ATOM 552 N N . ASP A 1 71 ? 0.548 -8.828 13.07 1 94 71 ASP A N 1
ATOM 553 C CA . ASP A 1 71 ? 1.475 -7.727 12.828 1 94 71 ASP A CA 1
ATOM 554 C C . ASP A 1 71 ? 0.724 -6.414 12.609 1 94 71 ASP A C 1
ATOM 556 O O . ASP A 1 71 ? -0.501 -6.41 12.477 1 94 71 ASP A O 1
ATOM 560 N N . GLU A 1 72 ? 1.409 -5.277 12.703 1 95.69 72 GLU A N 1
ATOM 561 C CA . GLU A 1 72 ? 0.865 -3.938 12.508 1 95.69 72 GLU A CA 1
ATOM 562 C C . GLU A 1 72 ? 1.585 -3.211 11.3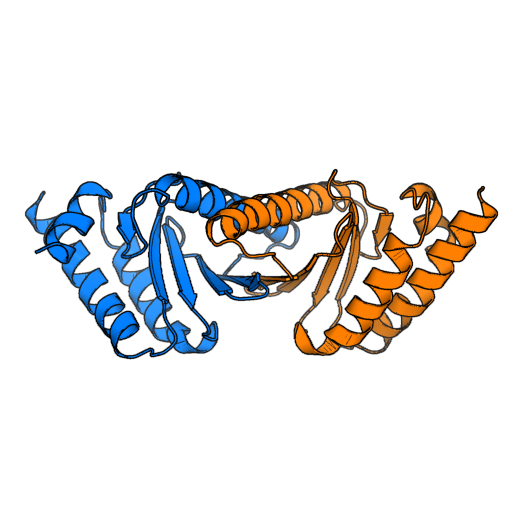75 1 95.69 72 GLU A C 1
ATOM 564 O O . GLU A 1 72 ? 2.814 -3.256 11.281 1 95.69 72 GLU A O 1
ATOM 569 N N . VAL A 1 73 ? 0.755 -2.555 10.586 1 96.81 73 VAL A N 1
ATOM 570 C CA . VAL A 1 73 ? 1.334 -1.805 9.477 1 96.81 73 VAL A CA 1
ATOM 571 C C . VAL A 1 73 ? 2.035 -0.556 10.008 1 96.81 73 VAL A C 1
ATOM 573 O O . VAL A 1 73 ? 1.455 0.205 10.789 1 96.81 73 VAL A O 1
ATOM 576 N N . GLU A 1 74 ? 3.248 -0.353 9.609 1 96 74 GLU A N 1
ATOM 577 C CA . GLU A 1 74 ? 3.965 0.881 9.914 1 96 74 GLU A CA 1
ATOM 578 C C . GLU A 1 74 ? 3.811 1.901 8.789 1 96 74 GLU A C 1
ATOM 580 O O . GLU A 1 74 ? 3.467 3.059 9.031 1 96 74 GLU A O 1
ATOM 585 N N . TYR A 1 75 ? 4.059 1.474 7.57 1 96.88 75 TYR A N 1
ATOM 586 C CA . TYR A 1 75 ? 3.846 2.355 6.43 1 96.88 75 TYR A CA 1
ATOM 587 C C . TYR A 1 75 ? 3.627 1.553 5.152 1 96.88 75 TYR A C 1
ATOM 589 O O . TYR A 1 75 ? 3.861 0.343 5.125 1 96.88 75 TYR A O 1
ATOM 597 N N . ILE A 1 76 ? 3.152 2.168 4.137 1 97.5 76 ILE A N 1
ATOM 598 C CA . ILE A 1 76 ? 2.887 1.629 2.807 1 97.5 76 ILE A CA 1
ATOM 599 C C . ILE A 1 76 ? 3.541 2.516 1.751 1 97.5 76 ILE A C 1
ATOM 601 O O . ILE A 1 76 ? 3.326 3.73 1.73 1 97.5 76 ILE A O 1
ATOM 605 N N . GLU A 1 77 ? 4.34 1.996 0.907 1 96.88 77 GLU A N 1
ATOM 606 C CA . GLU A 1 77 ? 4.887 2.705 -0.248 1 96.88 77 GLU A CA 1
ATOM 607 C C . GLU A 1 77 ? 4.215 2.248 -1.541 1 96.88 77 GLU A C 1
ATOM 609 O O . GLU A 1 77 ? 4.215 1.058 -1.86 1 96.88 77 GLU A O 1
ATOM 614 N N . ILE A 1 78 ? 3.605 3.152 -2.174 1 97.12 78 ILE A N 1
ATOM 615 C CA . ILE A 1 78 ? 2.998 2.889 -3.475 1 97.12 78 ILE A CA 1
ATOM 616 C C . ILE A 1 78 ? 3.846 3.52 -4.578 1 97.12 78 ILE A C 1
ATOM 618 O O . ILE A 1 78 ? 4.012 4.742 -4.617 1 97.12 78 ILE A O 1
ATOM 622 N N . LYS A 1 79 ? 4.32 2.674 -5.441 1 96.38 79 LYS A N 1
ATOM 623 C CA . LYS A 1 79 ? 5.172 3.139 -6.527 1 96.38 79 LYS A CA 1
ATOM 624 C C . LYS A 1 79 ? 4.438 3.08 -7.867 1 96.38 79 LYS A C 1
ATOM 626 O O . LYS A 1 79 ? 3.887 2.039 -8.227 1 96.38 79 LYS A O 1
ATOM 631 N N . GLY A 1 80 ? 4.422 4.188 -8.492 1 95.44 80 GLY A N 1
ATOM 632 C CA . GLY A 1 80 ? 3.926 4.266 -9.859 1 95.44 80 GLY A CA 1
ATOM 633 C C . GLY A 1 80 ? 5.02 4.52 -10.875 1 95.44 80 GLY A C 1
ATOM 634 O O . GLY A 1 80 ? 6.207 4.41 -10.555 1 95.44 80 GLY A O 1
ATOM 635 N N . LYS A 1 81 ? 4.645 4.805 -12.094 1 93.94 81 LYS A N 1
ATOM 636 C CA . LYS A 1 81 ? 5.582 5.109 -13.172 1 93.94 81 LYS A CA 1
ATOM 637 C C . LYS A 1 81 ? 6.164 6.512 -13.016 1 93.94 81 LYS A C 1
ATOM 639 O O . LYS A 1 81 ? 7.316 6.754 -13.383 1 93.94 81 LYS A O 1
ATOM 644 N N . LYS A 1 82 ? 5.414 7.402 -12.406 1 92.88 82 LYS A N 1
ATOM 645 C CA . LYS A 1 82 ? 5.809 8.812 -12.359 1 92.88 82 LYS A CA 1
ATOM 646 C C . LYS A 1 82 ? 5.887 9.305 -10.914 1 92.88 82 LYS A C 1
ATOM 648 O O . LYS A 1 82 ? 6.703 10.18 -10.602 1 92.88 82 LYS A O 1
ATOM 653 N N . HIS A 1 83 ? 5.02 8.742 -10.086 1 91.38 83 HIS A N 1
ATOM 654 C CA . HIS A 1 83 ? 4.91 9.25 -8.727 1 91.38 83 HIS A CA 1
ATOM 655 C C . HIS A 1 83 ? 5.121 8.133 -7.707 1 91.38 83 HIS A C 1
ATOM 657 O O . HIS A 1 83 ? 4.984 6.949 -8.039 1 91.38 83 HIS A O 1
ATOM 663 N N . LYS A 1 84 ? 5.504 8.586 -6.566 1 94.88 84 LYS A N 1
ATOM 664 C CA . LYS A 1 84 ? 5.531 7.719 -5.391 1 94.88 84 LYS A CA 1
ATOM 665 C C . LYS A 1 84 ? 4.734 8.328 -4.242 1 94.88 84 LYS A C 1
ATOM 667 O O . LYS A 1 84 ? 4.809 9.539 -3.998 1 94.88 84 LYS A O 1
ATOM 672 N N . ILE A 1 85 ? 3.982 7.523 -3.574 1 95.12 85 ILE A N 1
ATOM 673 C CA . ILE A 1 85 ? 3.234 7.938 -2.393 1 95.12 85 ILE A CA 1
ATOM 674 C C . ILE A 1 85 ? 3.578 7.027 -1.217 1 95.12 85 ILE A C 1
ATOM 676 O O . ILE A 1 85 ? 3.607 5.805 -1.359 1 95.12 85 ILE A O 1
ATOM 680 N N . ILE A 1 86 ? 3.881 7.602 -0.125 1 96.19 86 ILE A N 1
ATOM 681 C CA . ILE A 1 86 ? 4.098 6.836 1.098 1 96.19 86 ILE A CA 1
ATOM 682 C C . ILE A 1 86 ? 3.014 7.176 2.119 1 96.19 86 ILE A C 1
ATOM 684 O O . ILE A 1 86 ? 2.725 8.352 2.355 1 96.19 86 ILE A O 1
ATOM 688 N N . LEU A 1 87 ? 2.322 6.188 2.592 1 97.25 87 LEU A N 1
ATOM 689 C CA . LEU A 1 87 ? 1.341 6.32 3.664 1 97.25 87 LEU A CA 1
ATOM 690 C C . LEU A 1 87 ? 1.914 5.832 4.988 1 97.25 87 LEU A C 1
ATOM 692 O O . LEU A 1 87 ? 2.309 4.668 5.105 1 97.25 87 LEU A O 1
ATOM 696 N N . TYR A 1 88 ? 1.92 6.668 5.969 1 95.81 88 TYR A N 1
ATOM 697 C CA . TYR A 1 88 ? 2.367 6.297 7.309 1 95.81 88 TYR A CA 1
ATOM 698 C C . TYR A 1 88 ? 1.184 6.129 8.25 1 95.81 88 TYR A C 1
ATOM 700 O O . TYR A 1 88 ? 0.262 6.949 8.258 1 95.81 88 TYR A O 1
ATOM 708 N N . ASN A 1 89 ? 1.262 5.066 9.008 1 95.69 89 ASN A N 1
ATOM 709 C CA . ASN A 1 89 ? 0.25 4.801 10.031 1 95.69 89 ASN A CA 1
ATOM 710 C C . ASN A 1 89 ? 0.518 5.59 11.305 1 95.69 89 ASN A C 1
ATOM 712 O O . ASN A 1 89 ? 1.508 5.344 12 1 95.69 89 ASN A O 1
ATOM 716 N N . LEU A 1 90 ? -0.347 6.504 11.609 1 92.75 90 LEU A N 1
ATOM 717 C CA . LEU A 1 90 ? -0.23 7.301 12.828 1 92.75 90 LEU A CA 1
ATOM 718 C C . LEU A 1 90 ? -1.33 6.941 13.82 1 92.75 90 LEU A C 1
ATOM 720 O O . LEU A 1 90 ? -1.877 7.816 14.492 1 92.75 90 LEU A O 1
ATOM 724 N N . ASP A 1 91 ? -1.801 5.652 13.82 1 90.5 91 ASP A N 1
ATOM 725 C CA . ASP A 1 91 ? -2.852 5.094 14.664 1 90.5 91 ASP A CA 1
ATOM 726 C C . ASP A 1 91 ? -4.227 5.613 14.25 1 90.5 91 ASP A C 1
ATOM 728 O O . ASP A 1 91 ? -4.848 5.07 13.328 1 90.5 91 ASP A O 1
ATOM 732 N N . ASP A 1 92 ? -4.586 6.867 14.594 1 89.38 92 ASP A N 1
ATOM 733 C CA . ASP A 1 92 ? -5.918 7.367 14.258 1 89.38 92 ASP A CA 1
ATOM 734 C C . ASP A 1 92 ? -5.895 8.164 12.961 1 89.38 92 ASP A C 1
ATOM 736 O O . ASP A 1 92 ? -6.949 8.539 12.438 1 89.38 92 ASP A O 1
ATOM 740 N N . PHE A 1 93 ? -4.664 8.344 12.422 1 92.19 93 PHE A N 1
ATOM 741 C CA . PHE A 1 93 ? -4.477 9.156 11.234 1 92.19 93 PHE A CA 1
ATOM 742 C C . PHE A 1 93 ? -3.531 8.477 10.25 1 92.19 93 PHE A C 1
ATOM 744 O O . PHE A 1 93 ? -2.871 7.496 10.602 1 92.19 93 PHE A O 1
ATOM 751 N N . ILE A 1 94 ? -3.602 8.961 9.086 1 95.62 94 ILE A N 1
ATOM 752 C CA . ILE A 1 94 ? -2.676 8.578 8.023 1 95.62 94 ILE A CA 1
ATOM 753 C C . ILE A 1 94 ? -1.918 9.805 7.531 1 95.62 94 ILE A C 1
ATOM 755 O O . ILE A 1 94 ? -2.52 10.852 7.27 1 95.62 94 ILE A O 1
ATOM 759 N N . PHE A 1 95 ? -0.656 9.742 7.598 1 93.44 95 PHE A N 1
ATOM 760 C CA . PHE A 1 95 ? 0.184 10.758 6.973 1 93.44 95 PHE A CA 1
ATOM 761 C C . PHE A 1 95 ? 0.679 10.289 5.609 1 93.44 95 PHE A C 1
ATOM 763 O O . PHE A 1 95 ? 1.317 9.242 5.5 1 93.44 95 PHE A O 1
ATOM 770 N N . ALA A 1 96 ? 0.322 11.039 4.59 1 94.25 96 ALA A N 1
ATOM 771 C CA . ALA A 1 96 ? 0.748 10.703 3.234 1 94.25 96 ALA A CA 1
ATOM 772 C C . ALA A 1 96 ? 1.734 11.742 2.695 1 94.25 96 ALA A C 1
ATOM 774 O O . ALA A 1 96 ? 1.548 12.945 2.889 1 94.25 96 ALA A O 1
ATOM 775 N N . VAL A 1 97 ? 2.727 11.266 2.033 1 92.12 97 VAL A N 1
ATOM 776 C CA . VAL A 1 97 ? 3.691 12.109 1.338 1 92.12 97 VAL A CA 1
ATOM 777 C C . VAL A 1 97 ? 3.791 11.68 -0.126 1 92.12 97 VAL A C 1
ATOM 779 O O . VAL A 1 97 ? 3.918 10.492 -0.426 1 92.12 97 VAL A O 1
ATOM 782 N N . VAL A 1 98 ? 3.66 12.625 -0.987 1 90.62 98 VAL A N 1
ATOM 783 C CA . VAL A 1 98 ? 3.848 12.398 -2.418 1 90.62 98 VAL A CA 1
ATOM 784 C C . VAL A 1 98 ? 5.215 12.93 -2.846 1 90.62 98 VAL A C 1
ATOM 786 O O . VAL A 1 98 ? 5.551 14.086 -2.586 1 90.62 98 VAL A O 1
ATOM 789 N N . GLY A 1 99 ? 5.941 12.078 -3.404 1 89.75 99 GLY A N 1
ATOM 790 C CA . GLY A 1 99 ? 7.254 12.484 -3.879 1 89.75 99 GLY A CA 1
ATOM 791 C C . GLY A 1 99 ? 8.25 11.344 -3.934 1 89.75 99 GLY A C 1
ATOM 792 O O . GLY A 1 99 ? 8.023 10.281 -3.346 1 89.75 99 GLY A O 1
ATOM 793 N N . ASN A 1 100 ? 9.305 11.555 -4.598 1 88.12 100 ASN A N 1
ATOM 794 C CA . ASN A 1 100 ? 10.344 10.539 -4.773 1 88.12 100 ASN A CA 1
ATOM 795 C C . ASN A 1 100 ? 11.312 10.516 -3.59 1 88.12 100 ASN A C 1
ATOM 797 O O . ASN A 1 100 ? 12.461 10.945 -3.709 1 88.12 100 ASN A O 1
ATOM 801 N N . ILE A 1 101 ? 10.742 9.961 -2.453 1 84.75 101 ILE A N 1
ATOM 802 C CA . ILE A 1 101 ? 11.531 9.859 -1.227 1 84.75 101 ILE A CA 1
ATOM 803 C C . ILE A 1 101 ? 11.516 8.414 -0.727 1 84.75 101 ILE A C 1
ATOM 805 O O . ILE A 1 101 ? 10.695 7.605 -1.17 1 84.75 101 ILE A O 1
ATOM 809 N N . LYS A 1 102 ? 12.461 8.172 0.116 1 84.88 102 LYS A N 1
ATOM 810 C CA . LYS A 1 102 ? 12.469 6.883 0.801 1 84.88 102 LYS A CA 1
ATOM 811 C C . LYS A 1 102 ? 11.805 6.98 2.172 1 84.88 102 LYS A C 1
ATOM 813 O O . LYS A 1 102 ? 11.953 7.988 2.865 1 84.88 102 LYS A O 1
ATOM 818 N N . ALA A 1 103 ? 11.078 5.898 2.482 1 86.44 103 ALA A N 1
ATOM 819 C CA . ALA A 1 103 ? 10.344 5.891 3.742 1 86.44 103 ALA A CA 1
ATOM 820 C C . ALA A 1 103 ? 11.266 6.172 4.926 1 86.44 103 ALA A C 1
ATOM 822 O O . ALA A 1 103 ? 10.875 6.848 5.879 1 86.44 103 ALA A O 1
ATOM 823 N N . ASP A 1 104 ? 12.484 5.734 4.801 1 82.62 104 ASP A N 1
ATOM 824 C CA . ASP A 1 104 ? 13.414 5.867 5.914 1 82.62 104 ASP A CA 1
ATOM 825 C C . ASP A 1 104 ? 13.93 7.301 6.031 1 82.62 104 ASP A C 1
ATOM 827 O O . ASP A 1 104 ? 14.461 7.695 7.074 1 82.62 104 ASP A O 1
ATOM 831 N N . GLU A 1 105 ? 13.781 8.133 5.031 1 82 105 GLU A N 1
ATOM 832 C CA . GLU A 1 105 ? 14.312 9.492 5.004 1 82 105 GLU A CA 1
ATOM 833 C C . GLU A 1 105 ? 13.508 10.422 5.906 1 82 105 GLU A C 1
ATOM 835 O O . GLU A 1 105 ? 14.031 11.43 6.387 1 82 105 GLU A O 1
ATOM 840 N N . ILE A 1 106 ? 12.281 10 6.148 1 83.38 106 ILE A N 1
ATOM 841 C CA . ILE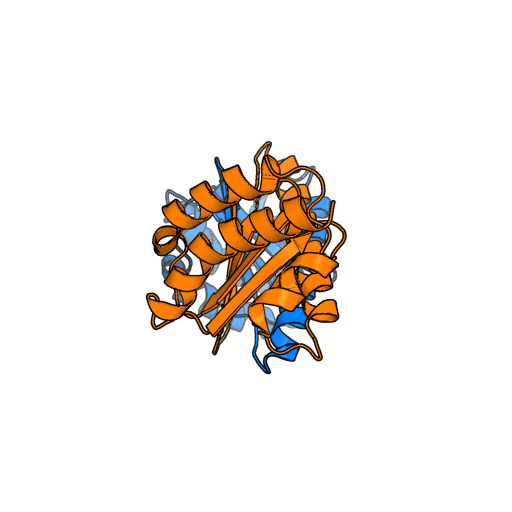 A 1 106 ? 11.492 10.945 6.93 1 83.38 106 ILE A CA 1
ATOM 842 C C . ILE A 1 106 ? 10.938 10.242 8.172 1 83.38 106 ILE A C 1
ATOM 844 O O . ILE A 1 106 ? 9.969 10.711 8.773 1 83.38 106 ILE A O 1
ATOM 848 N N . LYS A 1 107 ? 11.523 9.203 8.5 1 83.94 107 LYS A N 1
ATOM 849 C CA . LYS A 1 107 ? 11.07 8.383 9.617 1 83.94 107 LYS A CA 1
ATOM 850 C C . LYS A 1 107 ? 11.039 9.195 10.914 1 83.94 107 LYS A C 1
ATOM 852 O O . LYS A 1 107 ? 10.078 9.102 11.688 1 83.94 107 LYS A O 1
ATOM 857 N N . ASP A 1 108 ? 12.125 9.922 11.156 1 83.5 108 ASP A N 1
ATOM 858 C CA . ASP A 1 108 ? 12.203 10.711 12.383 1 83.5 108 ASP A CA 1
ATOM 859 C C . ASP A 1 108 ? 11.086 11.742 12.438 1 83.5 108 ASP A C 1
ATOM 861 O O . ASP A 1 108 ? 10.492 11.961 13.5 1 83.5 108 ASP A O 1
ATOM 865 N N . LYS A 1 109 ? 10.859 12.312 11.305 1 83.88 109 LYS A N 1
ATOM 866 C CA . LYS A 1 109 ? 9.797 13.305 11.227 1 83.88 109 LYS A CA 1
ATOM 867 C C . LYS A 1 109 ? 8.43 12.664 11.43 1 83.88 109 LYS A C 1
ATOM 869 O O . LYS A 1 109 ? 7.543 13.258 12.047 1 83.88 109 LYS A O 1
ATOM 874 N N . VAL A 1 110 ? 8.25 11.539 10.969 1 87.56 110 VAL A N 1
ATOM 875 C CA . VAL A 1 110 ? 7.008 10.789 11.102 1 87.56 110 VAL A CA 1
ATOM 876 C C . VAL A 1 110 ? 6.773 10.445 12.57 1 87.56 110 VAL A C 1
ATOM 878 O O . VAL A 1 110 ? 5.648 10.547 13.07 1 87.56 110 VAL A O 1
ATOM 881 N N . MET A 1 111 ? 7.824 10.031 13.242 1 86.62 111 MET A N 1
ATOM 882 C CA . MET A 1 111 ? 7.719 9.719 14.664 1 86.62 111 MET A CA 1
ATOM 883 C C . MET A 1 111 ? 7.312 10.945 15.469 1 86.62 111 MET A C 1
ATOM 885 O O . MET A 1 111 ? 6.477 10.859 16.375 1 86.62 111 MET A O 1
ATOM 889 N N . GLU A 1 112 ? 7.914 12.039 15.117 1 84.94 112 GLU A N 1
ATOM 890 C CA . GLU A 1 112 ? 7.547 13.289 15.773 1 84.94 112 GLU A CA 1
ATOM 891 C C . GLU A 1 112 ? 6.086 13.641 15.516 1 84.94 112 GLU A C 1
ATOM 893 O O . GLU A 1 112 ? 5.371 14.055 16.438 1 84.94 112 GLU A O 1
ATOM 898 N N . LEU A 1 113 ? 5.652 13.484 14.312 1 85.56 113 LEU A N 1
ATOM 899 C CA . LEU A 1 113 ? 4.27 13.758 13.93 1 85.56 113 LEU A CA 1
ATOM 900 C C . LEU A 1 113 ? 3.305 12.852 14.688 1 85.56 113 LEU A C 1
ATOM 902 O O . LEU A 1 113 ? 2.252 13.305 15.141 1 85.56 113 LEU A O 1
ATOM 906 N N . LYS A 1 114 ? 3.656 11.648 14.766 1 84.56 114 LYS A N 1
ATOM 907 C CA . LYS A 1 114 ? 2.824 10.672 15.461 1 84.56 114 LYS A CA 1
ATOM 908 C C . LYS A 1 114 ? 2.594 11.086 16.906 1 84.56 114 LYS A C 1
ATOM 910 O O . LYS A 1 114 ? 1.474 10.992 17.422 1 84.56 114 LYS A O 1
ATOM 915 N N . PHE A 1 115 ? 3.615 11.484 17.531 1 79.31 115 PHE A N 1
ATOM 916 C CA . PHE A 1 115 ? 3.527 11.906 18.922 1 79.31 115 PHE A CA 1
ATOM 917 C C . PHE A 1 115 ? 2.645 13.141 19.062 1 79.31 115 PHE A C 1
ATOM 919 O O . PHE A 1 115 ? 1.833 13.234 19.984 1 79.31 115 PHE A O 1
ATOM 926 N N . LYS A 1 116 ? 2.748 14.016 18.156 1 76.81 116 LYS A N 1
ATOM 927 C CA . LYS A 1 116 ? 2.039 15.289 18.234 1 76.81 116 LYS A CA 1
ATOM 928 C C . LYS A 1 116 ? 0.562 15.117 17.891 1 76.81 116 LYS A C 1
ATOM 930 O O . LYS A 1 116 ? -0.304 15.711 18.531 1 76.81 116 LYS A O 1
ATOM 935 N N . VAL A 1 117 ? 0.25 14.352 16.891 1 75.31 117 VAL A N 1
ATOM 936 C CA . VAL A 1 117 ? -1.117 14.219 16.406 1 75.31 117 VAL A CA 1
ATOM 937 C C . VAL A 1 117 ? -1.946 13.398 17.391 1 75.31 117 VAL A C 1
ATOM 939 O O . VAL A 1 117 ? -3.137 13.656 17.578 1 75.31 117 VAL A O 1
ATOM 942 N N . ASN A 1 118 ? -1.397 12.438 17.938 1 69.5 118 ASN A N 1
ATOM 943 C CA . ASN A 1 118 ? -2.143 11.562 18.844 1 69.5 118 ASN A CA 1
ATOM 944 C C . ASN A 1 118 ? -2.312 12.195 20.219 1 69.5 118 ASN A C 1
ATOM 946 O O . ASN A 1 118 ? -3.205 11.805 20.984 1 69.5 118 ASN A O 1
ATOM 950 N N . ASN A 1 119 ? -1.475 12.992 20.5 1 62.41 119 ASN A N 1
ATOM 951 C CA . ASN A 1 119 ? -1.612 13.656 21.797 1 62.41 119 ASN A CA 1
ATOM 952 C C . ASN A 1 119 ? -2.477 14.914 21.688 1 62.41 119 ASN A C 1
ATOM 954 O O . ASN A 1 119 ? -2.709 15.594 22.688 1 62.41 119 ASN A O 1
ATOM 958 N N . ILE A 1 120 ? -2.797 15.234 20.359 1 55.53 120 ILE A N 1
ATOM 959 C CA . ILE A 1 120 ? -3.639 16.422 20.172 1 55.53 120 ILE A CA 1
ATOM 960 C C . ILE A 1 120 ? -5.109 16.031 20.312 1 55.53 120 ILE A C 1
ATOM 962 O O . ILE A 1 120 ? -5.617 15.203 19.547 1 55.53 120 ILE A O 1
ATOM 966 N N . ASP A 1 121 ? -5.637 16.125 21.234 1 46.75 121 ASP A N 1
ATOM 967 C CA . ASP A 1 121 ? -7.074 16.078 21.469 1 46.75 121 ASP A CA 1
ATOM 968 C C . ASP A 1 121 ? -7.832 16.969 20.5 1 46.75 121 ASP A C 1
ATOM 970 O O . ASP A 1 121 ? -7.453 18.125 20.281 1 46.75 121 ASP A O 1
ATOM 974 N N . GLY A 1 122 ? -8.773 16.531 19.484 1 46.88 122 GLY A N 1
ATOM 975 C CA . GLY A 1 122 ? -9.766 17.297 18.75 1 46.88 122 GLY A CA 1
ATOM 976 C C . GLY A 1 122 ? -9.25 17.781 17.406 1 46.88 122 GLY A C 1
ATOM 977 O O . GLY A 1 122 ? -9.68 18.828 16.906 1 46.88 122 GLY A O 1
ATOM 978 N N . LEU A 1 123 ? -8.195 17.391 16.812 1 47.34 123 LEU A N 1
ATOM 979 C CA . LEU A 1 123 ? -7.793 17.906 15.508 1 47.34 123 LEU A CA 1
ATOM 980 C C . LEU A 1 123 ? -8.898 17.719 14.477 1 47.34 123 LEU A C 1
ATOM 982 O O . LEU A 1 123 ? -9.383 16.594 14.281 1 47.34 123 LEU A O 1
ATOM 986 N N . THR A 1 124 ? -9.859 18.656 14.438 1 43.34 124 THR A N 1
ATOM 987 C CA . THR A 1 124 ? -10.812 18.656 13.328 1 43.34 124 THR A CA 1
ATOM 988 C C . THR A 1 124 ? -10.203 19.297 12.086 1 43.34 124 THR A C 1
ATOM 990 O O . THR A 1 124 ? -9.344 20.172 12.195 1 43.34 124 THR A O 1
ATOM 993 N N . ALA A 1 125 ? -10.258 18.672 10.883 1 40.09 125 ALA A N 1
ATOM 994 C CA . ALA A 1 125 ? -9.781 19.094 9.57 1 40.09 125 ALA A CA 1
ATOM 995 C C . ALA A 1 125 ? -9.984 20.594 9.375 1 40.09 125 ALA A C 1
ATOM 997 O O . ALA A 1 125 ? -9.172 21.266 8.727 1 40.09 125 ALA A O 1
ATOM 998 N N . GLU A 1 126 ? -11.008 21.219 9.758 1 37.66 126 GLU A N 1
ATOM 999 C CA . GLU A 1 126 ? -11.344 22.609 9.461 1 37.66 126 GLU A CA 1
ATOM 1000 C C . GLU A 1 126 ? -10.227 23.562 9.891 1 37.66 126 GLU A C 1
ATOM 1002 O O . GLU A 1 126 ? -10 24.578 9.25 1 37.66 126 GLU A O 1
ATOM 1007 N N . ASN A 1 127 ? -9.672 23.312 10.844 1 36.69 127 ASN A N 1
ATOM 1008 C CA . ASN A 1 127 ? -8.844 24.328 11.461 1 36.69 127 ASN A CA 1
ATOM 1009 C C . ASN A 1 127 ? -7.434 24.344 10.875 1 36.69 127 ASN A C 1
ATOM 1011 O O . ASN A 1 127 ? -6.676 25.297 11.07 1 36.69 127 ASN A O 1
ATOM 1015 N N . ILE A 1 128 ? -7.008 23.297 10.297 1 39.16 128 ILE A N 1
ATOM 1016 C CA . ILE A 1 128 ? -5.605 23.234 9.898 1 39.16 128 ILE A CA 1
ATOM 1017 C C . ILE A 1 128 ? -5.41 24.016 8.602 1 39.16 128 ILE A C 1
ATOM 1019 O O . ILE A 1 128 ? -4.363 24.641 8.398 1 39.16 128 ILE A O 1
ATOM 1023 N N . ILE A 1 129 ? -6.312 24.047 7.703 1 37.94 129 ILE A N 1
ATOM 1024 C CA . ILE A 1 129 ? -6.145 24.625 6.371 1 37.94 129 ILE A CA 1
ATOM 1025 C C . ILE A 1 129 ? -6.055 26.141 6.461 1 37.94 129 ILE A C 1
ATOM 1027 O O . ILE A 1 129 ? -5.359 26.781 5.668 1 37.94 129 ILE A O 1
ATOM 1031 N N . GLU A 1 130 ? -6.793 26.75 7.305 1 34.34 130 GLU A N 1
ATOM 1032 C CA . GLU A 1 130 ? -6.82 28.203 7.23 1 34.34 130 GLU A CA 1
ATOM 1033 C C . GLU A 1 130 ? -5.414 28.797 7.348 1 34.34 130 GLU A C 1
ATOM 1035 O O . GLU A 1 130 ? -5.086 29.766 6.672 1 34.34 130 GLU A O 1
ATOM 1040 N N . GLU A 1 131 ? -4.672 28.25 8.227 1 33.59 131 GLU A N 1
ATOM 1041 C CA . GLU A 1 131 ? -3.445 29 8.492 1 33.59 131 GLU A CA 1
ATOM 1042 C C . GLU A 1 131 ? -2.369 28.688 7.457 1 33.59 131 GLU A C 1
ATOM 1044 O O . GLU A 1 131 ? -1.385 29.406 7.332 1 33.59 131 GLU A O 1
ATOM 1049 N N . ILE A 1 132 ? -2.434 27.578 6.781 1 34.88 132 ILE A N 1
ATOM 1050 C CA . ILE A 1 132 ? -1.452 27.422 5.711 1 34.88 132 ILE A CA 1
ATOM 1051 C C . ILE A 1 132 ? -1.791 28.375 4.566 1 34.88 132 ILE A C 1
ATOM 1053 O O . ILE A 1 132 ? -0.912 28.766 3.791 1 34.88 132 ILE A O 1
ATOM 1057 N N . ALA A 1 133 ? -3.061 28.656 4.309 1 29.95 133 ALA A N 1
ATOM 1058 C CA . ALA A 1 133 ? -3.469 29.609 3.279 1 29.95 133 ALA A CA 1
ATOM 1059 C C . ALA A 1 133 ? -3.084 31.031 3.668 1 29.95 133 ALA A C 1
ATOM 1061 O O . ALA A 1 133 ? -3.074 31.938 2.824 1 29.95 133 ALA A O 1
ATOM 1062 N N . LEU A 1 134 ? -2.826 31.297 4.945 1 28.47 134 LEU A N 1
ATOM 1063 C CA . LEU A 1 134 ? -2.504 32.719 5.117 1 28.47 134 LEU A CA 1
ATOM 1064 C C . LEU A 1 134 ? -1.012 32.969 4.922 1 28.47 134 LEU A C 1
ATOM 1066 O O . LEU A 1 134 ? -0.182 32.188 5.418 1 28.47 134 LEU A O 1
ATOM 1070 N N . MET B 1 1 ? -7.457 -28.828 -22.141 1 42.81 1 MET B N 1
ATOM 1071 C CA . MET B 1 1 ? -7.691 -27.656 -21.297 1 42.81 1 MET B CA 1
ATOM 1072 C C . MET B 1 1 ? -6.879 -27.734 -20.016 1 42.81 1 MET B C 1
ATOM 1074 O O . MET B 1 1 ? -6.207 -26.766 -19.641 1 42.81 1 MET B O 1
ATOM 1078 N N . LYS B 1 2 ? -6.945 -28.891 -19.484 1 52.41 2 LYS B N 1
ATOM 1079 C CA . LYS B 1 2 ? -6.203 -29.172 -18.25 1 52.41 2 LYS B CA 1
ATOM 1080 C C . LYS B 1 2 ? -4.699 -29.156 -18.5 1 52.41 2 LYS B C 1
ATOM 1082 O O . LYS B 1 2 ? -3.936 -28.625 -17.703 1 52.41 2 LYS B O 1
ATOM 1087 N N . ALA B 1 3 ? -4.363 -29.625 -19.688 1 54.19 3 ALA B N 1
ATOM 1088 C CA . ALA B 1 3 ? -2.943 -29.734 -20.016 1 54.19 3 ALA B CA 1
ATOM 1089 C C . ALA B 1 3 ? -2.32 -28.344 -20.172 1 54.19 3 ALA B C 1
ATOM 1091 O O . ALA B 1 3 ? -1.191 -28.109 -19.734 1 54.19 3 ALA B O 1
ATOM 1092 N N . THR B 1 4 ? -3.016 -27.406 -20.781 1 53.25 4 THR B N 1
ATOM 1093 C CA . THR B 1 4 ? -2.516 -26.047 -20.969 1 53.25 4 THR B CA 1
ATOM 1094 C C . THR B 1 4 ? -2.41 -25.312 -19.641 1 53.25 4 THR B C 1
ATOM 1096 O O . THR B 1 4 ? -1.447 -24.578 -19.391 1 53.25 4 THR B O 1
ATOM 1099 N N . GLU B 1 5 ? -3.312 -25.594 -18.828 1 58.03 5 GLU B N 1
ATOM 1100 C CA . GLU B 1 5 ? -3.314 -24.984 -17.5 1 58.03 5 GLU B CA 1
ATOM 1101 C C . GLU B 1 5 ? -2.145 -25.5 -16.672 1 58.03 5 GLU B C 1
ATOM 1103 O O . GLU B 1 5 ? -1.479 -24.719 -15.984 1 58.03 5 GLU B O 1
ATOM 1108 N N . ASN B 1 6 ? -1.972 -26.781 -16.828 1 59.09 6 ASN B N 1
ATOM 1109 C CA . ASN B 1 6 ? -0.853 -27.375 -16.109 1 59.09 6 ASN B CA 1
ATOM 1110 C C . ASN B 1 6 ? 0.484 -26.812 -16.594 1 59.09 6 ASN B C 1
ATOM 1112 O O . ASN B 1 6 ? 1.392 -26.594 -15.781 1 59.09 6 ASN B O 1
ATOM 1116 N N . ARG B 1 7 ? 0.572 -26.609 -17.906 1 60.31 7 ARG B N 1
ATOM 1117 C CA . ARG B 1 7 ? 1.808 -26.047 -18.438 1 60.31 7 ARG B CA 1
ATOM 1118 C C . ARG B 1 7 ? 2.027 -24.625 -17.938 1 60.31 7 ARG B C 1
ATOM 1120 O O . ARG B 1 7 ? 3.158 -24.234 -17.641 1 60.31 7 ARG B O 1
ATOM 1127 N N . LYS B 1 8 ? 0.969 -23.922 -17.781 1 64.25 8 LYS B N 1
ATOM 1128 C CA . LYS B 1 8 ? 1.076 -22.531 -17.359 1 64.25 8 LYS B CA 1
ATOM 1129 C C . LYS B 1 8 ? 1.499 -22.438 -15.891 1 64.25 8 LYS B C 1
ATOM 1131 O O . LYS B 1 8 ? 2.342 -21.625 -15.531 1 64.25 8 LYS B O 1
ATOM 1136 N N . VAL B 1 9 ? 0.897 -23.359 -15.172 1 64.25 9 VAL B N 1
ATOM 1137 C CA . VAL B 1 9 ? 1.254 -23.422 -13.758 1 64.25 9 VAL B CA 1
ATOM 1138 C C . VAL B 1 9 ? 2.723 -23.812 -13.609 1 64.25 9 VAL B C 1
ATOM 1140 O O . VAL B 1 9 ? 3.439 -23.25 -12.773 1 64.25 9 VAL B O 1
ATOM 1143 N N . ASN B 1 10 ? 3.039 -24.641 -14.57 1 68.06 10 ASN B N 1
ATOM 1144 C CA . ASN B 1 10 ? 4.434 -25.078 -14.516 1 68.06 10 ASN B CA 1
ATOM 1145 C C . ASN B 1 10 ? 5.387 -23.922 -14.844 1 68.06 10 ASN B C 1
ATOM 1147 O O . ASN B 1 10 ? 6.453 -23.812 -14.234 1 68.06 10 ASN B O 1
ATOM 1151 N N . GLU B 1 11 ? 4.98 -23.125 -15.82 1 71.75 11 GLU B N 1
ATOM 1152 C CA . GLU B 1 11 ? 5.84 -22.016 -16.219 1 71.75 11 GLU B CA 1
ATOM 1153 C C . GLU B 1 11 ? 5.965 -20.984 -15.094 1 71.75 11 GLU B C 1
ATOM 1155 O O . GLU B 1 11 ? 7.047 -20.453 -14.859 1 71.75 11 GLU B O 1
ATOM 1160 N N . ILE B 1 12 ? 4.887 -20.781 -14.461 1 73.75 12 ILE B N 1
ATOM 1161 C CA . ILE B 1 12 ? 4.895 -19.844 -13.344 1 73.75 12 ILE B CA 1
ATOM 1162 C C . ILE B 1 12 ? 5.723 -20.422 -12.195 1 73.75 12 ILE B C 1
ATOM 1164 O O . ILE B 1 12 ? 6.508 -19.703 -11.57 1 73.75 12 ILE B O 1
ATOM 1168 N N . ASN B 1 13 ? 5.586 -21.672 -12.047 1 73.38 13 ASN B N 1
ATOM 1169 C CA . ASN B 1 13 ? 6.348 -22.344 -11 1 73.38 13 ASN B CA 1
ATOM 1170 C C . ASN B 1 13 ? 7.852 -22.25 -11.25 1 73.38 13 ASN B C 1
ATOM 1172 O O . ASN B 1 13 ? 8.633 -22.125 -10.312 1 73.38 13 ASN B O 1
ATOM 1176 N N . GLU B 1 14 ? 8.172 -22.344 -12.461 1 75.81 14 GLU B N 1
ATOM 1177 C CA . GLU B 1 14 ? 9.586 -22.25 -12.82 1 75.81 14 GLU B CA 1
ATOM 1178 C C . GLU B 1 14 ? 10.172 -20.906 -12.43 1 75.81 14 GLU B C 1
ATOM 1180 O O . GLU B 1 14 ? 11.367 -20.797 -12.133 1 75.81 14 GLU B O 1
ATOM 1185 N N . ILE B 1 15 ? 9.266 -19.938 -12.453 1 76.38 15 ILE B N 1
ATOM 1186 C CA . ILE B 1 15 ? 9.734 -18.609 -12.086 1 76.38 15 ILE B CA 1
ATOM 1187 C C . ILE B 1 15 ? 9.727 -18.453 -10.57 1 76.38 15 ILE B C 1
ATOM 1189 O O . ILE B 1 15 ? 10.68 -17.922 -9.984 1 76.38 15 ILE B O 1
ATOM 1193 N N . LEU B 1 16 ? 8.711 -19 -9.961 1 76.44 16 LEU B N 1
ATOM 1194 C CA . LEU B 1 16 ? 8.453 -18.734 -8.555 1 76.44 16 LEU B CA 1
ATOM 1195 C C . LEU B 1 16 ? 9.297 -19.641 -7.668 1 76.44 16 LEU B C 1
ATOM 1197 O O . LEU B 1 16 ? 9.703 -19.25 -6.574 1 76.44 16 LEU B O 1
ATOM 1201 N N . LEU B 1 17 ? 9.562 -20.797 -8.102 1 74.44 17 LEU B N 1
ATOM 1202 C CA . LEU B 1 17 ? 10.273 -21.781 -7.289 1 74.44 17 LEU B CA 1
ATOM 1203 C C . LEU B 1 17 ? 11.672 -21.281 -6.934 1 74.44 17 LEU B C 1
ATOM 1205 O O . LEU B 1 17 ? 12.078 -21.344 -5.773 1 74.44 17 LEU B O 1
ATOM 1209 N N . PRO B 1 18 ? 12.32 -20.75 -7.922 1 70.44 18 PRO B N 1
ATOM 1210 C CA . PRO B 1 18 ? 13.641 -20.219 -7.566 1 70.44 18 PRO B CA 1
ATOM 1211 C C . PRO B 1 18 ? 13.562 -19.062 -6.57 1 70.44 18 PRO B C 1
ATOM 1213 O O . PRO B 1 18 ? 14.508 -18.844 -5.805 1 70.44 18 PRO B O 1
ATOM 1216 N N . LEU B 1 19 ? 12.492 -18.359 -6.629 1 71 19 LEU B N 1
ATOM 1217 C CA . LEU B 1 19 ? 12.328 -17.234 -5.699 1 71 19 LEU B CA 1
ATOM 1218 C C . LEU B 1 19 ? 12.266 -17.734 -4.262 1 71 19 LEU B C 1
ATOM 1220 O O . LEU B 1 19 ? 12.875 -17.141 -3.367 1 71 19 LEU B O 1
ATOM 1224 N N . SER B 1 20 ? 11.531 -18.719 -4.043 1 68.5 20 SER B N 1
ATOM 1225 C CA . SER B 1 20 ? 11.359 -19.281 -2.707 1 68.5 20 SER B CA 1
ATOM 1226 C C . SER B 1 20 ? 12.648 -19.922 -2.203 1 68.5 20 SER B C 1
ATOM 1228 O O . SER B 1 20 ? 12.945 -19.875 -1.007 1 68.5 20 SER B O 1
ATOM 1230 N N . LYS B 1 21 ? 13.352 -20.406 -3.102 1 67.38 21 LYS B N 1
ATOM 1231 C CA . LYS B 1 21 ? 14.547 -21.156 -2.727 1 67.38 21 LYS B CA 1
ATOM 1232 C C . LYS B 1 21 ? 15.758 -20.234 -2.609 1 67.38 21 LYS B C 1
ATOM 1234 O O . LYS B 1 21 ? 16.594 -20.406 -1.731 1 67.38 21 LYS B O 1
ATOM 1239 N N . ASN B 1 22 ? 15.703 -19.328 -3.471 1 63.41 22 ASN B N 1
ATOM 1240 C CA . ASN B 1 22 ? 16.938 -18.562 -3.596 1 63.41 22 ASN B CA 1
ATOM 1241 C C . ASN B 1 22 ? 16.891 -17.281 -2.771 1 63.41 22 ASN B C 1
ATOM 1243 O O . ASN B 1 22 ? 17.938 -16.703 -2.441 1 63.41 22 ASN B O 1
ATOM 1247 N N . LEU B 1 23 ? 15.672 -16.953 -2.576 1 66.94 23 LEU B N 1
ATOM 1248 C CA . LEU B 1 23 ? 15.625 -15.727 -1.78 1 66.94 23 LEU B CA 1
ATOM 1249 C C . LEU B 1 23 ? 15.344 -16.047 -0.316 1 66.94 23 LEU B C 1
ATOM 1251 O O . LEU B 1 23 ? 14.211 -16.391 0.042 1 66.94 23 LEU B O 1
ATOM 1255 N N . LYS B 1 24 ? 16.406 -16.172 0.463 1 70.75 24 LYS B N 1
ATOM 1256 C CA . LYS B 1 24 ? 16.391 -16.547 1.872 1 70.75 24 LYS B CA 1
ATOM 1257 C C . LYS B 1 24 ? 15.398 -15.711 2.66 1 70.75 24 LYS B C 1
ATOM 1259 O O . LYS B 1 24 ? 14.836 -16.172 3.654 1 70.75 24 LYS B O 1
ATOM 1264 N N . ASN B 1 25 ? 14.961 -14.672 2.039 1 82.56 25 ASN B N 1
ATOM 1265 C CA . ASN B 1 25 ? 14.148 -13.789 2.875 1 82.56 25 ASN B CA 1
ATOM 1266 C C . ASN B 1 25 ? 12.695 -13.766 2.422 1 82.56 25 ASN B C 1
ATOM 1268 O O . ASN B 1 25 ? 11.93 -12.883 2.809 1 82.56 25 ASN B O 1
ATOM 1272 N N . VAL B 1 26 ? 12.43 -14.805 1.587 1 86.56 26 VAL B N 1
ATOM 1273 C CA . VAL B 1 26 ? 11.047 -14.898 1.137 1 86.56 26 VAL B CA 1
ATOM 1274 C C . VAL B 1 26 ? 10.297 -15.922 1.99 1 86.56 26 VAL B C 1
ATOM 1276 O O . VAL B 1 26 ? 10.742 -17.062 2.139 1 86.56 26 VAL B O 1
ATOM 1279 N N . GLU B 1 27 ? 9.18 -15.547 2.562 1 85.88 27 GLU B N 1
ATOM 1280 C CA . GLU B 1 27 ? 8.359 -16.406 3.41 1 85.88 27 GLU B CA 1
ATOM 1281 C C . GLU B 1 27 ? 7.238 -17.062 2.609 1 85.88 27 GLU B C 1
ATOM 1283 O O . GLU B 1 27 ? 6.73 -18.125 2.996 1 85.88 27 GLU B O 1
ATOM 1288 N N . GLY B 1 28 ? 6.801 -16.484 1.552 1 86.62 28 GLY B N 1
ATOM 1289 C CA . GLY B 1 28 ? 5.723 -17.016 0.731 1 86.62 28 GLY B CA 1
ATOM 1290 C C . GLY B 1 28 ? 5.309 -16.078 -0.387 1 86.62 28 GLY B C 1
ATOM 1291 O O . GLY B 1 28 ? 5.777 -14.938 -0.455 1 86.62 28 GLY B O 1
ATOM 1292 N N . PHE B 1 29 ? 4.527 -16.641 -1.298 1 89.12 29 PHE B N 1
ATOM 1293 C CA . PHE B 1 29 ? 4.02 -15.82 -2.395 1 89.12 29 PHE B CA 1
ATOM 1294 C C . PHE B 1 29 ? 2.625 -16.281 -2.811 1 89.12 29 PHE B C 1
ATOM 1296 O O . PHE B 1 29 ? 2.211 -17.391 -2.488 1 89.12 29 PHE B O 1
ATOM 1303 N N . VAL B 1 30 ? 1.919 -15.445 -3.502 1 89.75 30 VAL B N 1
ATOM 1304 C CA . VAL B 1 30 ? 0.603 -15.773 -4.035 1 89.75 30 VAL B CA 1
ATOM 1305 C C . VAL B 1 30 ? 0.319 -14.93 -5.273 1 89.75 30 VAL B C 1
ATOM 1307 O O . VAL B 1 30 ? 0.789 -13.797 -5.379 1 89.75 30 VAL B O 1
ATOM 1310 N N . ILE B 1 31 ? -0.344 -15.469 -6.199 1 90.44 31 ILE B N 1
ATOM 1311 C CA . ILE B 1 31 ? -0.909 -14.75 -7.336 1 90.44 31 ILE B CA 1
ATOM 1312 C C . ILE B 1 31 ? -2.432 -14.727 -7.223 1 90.44 31 ILE B C 1
ATOM 1314 O O . ILE B 1 31 ? -3.066 -15.766 -7.066 1 90.44 31 ILE B O 1
ATOM 1318 N N . VAL B 1 32 ? -2.928 -13.578 -7.277 1 91.69 32 VAL B N 1
ATOM 1319 C CA . VAL B 1 32 ? -4.355 -13.336 -7.098 1 91.69 32 VAL B CA 1
ATOM 1320 C C . VAL B 1 32 ? -4.895 -12.531 -8.273 1 91.69 32 VAL B C 1
ATOM 1322 O O . VAL B 1 32 ? -4.234 -11.609 -8.766 1 91.69 32 VAL B O 1
ATOM 1325 N N . SER B 1 33 ? -6.098 -12.969 -8.719 1 89.62 33 SER B N 1
ATOM 1326 C CA . SER B 1 33 ? -6.754 -12.109 -9.703 1 89.62 33 SER B CA 1
ATOM 1327 C C . SER B 1 33 ? -7.293 -10.844 -9.055 1 89.62 33 SER B C 1
ATOM 1329 O O . SER B 1 33 ? -7.484 -10.789 -7.84 1 89.62 33 SER B O 1
ATOM 1331 N N . LYS B 1 34 ? -7.582 -9.844 -9.875 1 89.56 34 LYS B N 1
ATOM 1332 C CA . LYS B 1 34 ? -8.117 -8.586 -9.367 1 89.56 34 LYS B CA 1
ATOM 1333 C C . LYS B 1 34 ? -9.508 -8.781 -8.773 1 89.56 34 LYS B C 1
ATOM 1335 O O . LYS B 1 34 ? -9.984 -7.945 -7.996 1 89.56 34 LYS B O 1
ATOM 1340 N N . ASP B 1 35 ? -10.195 -9.883 -9.133 1 90.88 35 ASP B N 1
ATOM 1341 C CA . ASP B 1 35 ? -11.484 -10.211 -8.523 1 90.88 35 ASP B CA 1
ATOM 1342 C C . ASP B 1 35 ? -11.297 -11.039 -7.258 1 90.88 35 ASP B C 1
ATOM 1344 O O . ASP B 1 35 ? -12.266 -11.594 -6.727 1 90.88 35 ASP B O 1
ATOM 1348 N N . SER B 1 36 ? -10.07 -11.188 -6.816 1 91.12 36 SER B N 1
ATOM 1349 C CA . SER B 1 36 ? -9.703 -11.727 -5.508 1 91.12 36 SER B CA 1
ATOM 1350 C C . SER B 1 36 ? -9.656 -13.25 -5.527 1 91.12 36 SER B C 1
ATOM 1352 O O . SER B 1 36 ? -9.742 -13.891 -4.477 1 91.12 36 SER B O 1
ATOM 1354 N N . LEU B 1 37 ? -9.547 -13.836 -6.68 1 89.44 37 LEU B N 1
ATOM 1355 C CA . LEU B 1 37 ? -9.414 -15.289 -6.746 1 89.44 37 LEU B CA 1
ATOM 1356 C C . LEU B 1 37 ? -7.945 -15.695 -6.711 1 89.44 37 LEU B C 1
ATOM 1358 O O . LEU B 1 37 ? -7.125 -15.148 -7.453 1 89.44 37 LEU B O 1
ATOM 1362 N N . VAL B 1 38 ? -7.715 -16.656 -5.832 1 87.94 38 VAL B N 1
ATOM 1363 C CA . VAL B 1 38 ? -6.352 -17.156 -5.742 1 87.94 38 VAL B CA 1
ATOM 1364 C C . VAL B 1 38 ? -6.059 -18.062 -6.938 1 87.94 38 VAL B C 1
ATOM 1366 O O . VAL B 1 38 ? -6.855 -18.953 -7.266 1 87.94 38 VAL B O 1
ATOM 1369 N N . LYS B 1 39 ? -4.922 -17.781 -7.523 1 82.94 39 LYS B N 1
ATOM 1370 C CA . LYS B 1 39 ? -4.516 -18.609 -8.648 1 82.94 39 LYS B CA 1
ATOM 1371 C C . LYS B 1 39 ? -3.42 -19.594 -8.234 1 82.94 39 LYS B C 1
ATOM 1373 O O . LYS B 1 39 ? -3.465 -20.766 -8.594 1 82.94 39 LYS B O 1
ATOM 1378 N N . VAL B 1 40 ? -2.426 -19.141 -7.559 1 78.62 40 VAL B N 1
ATOM 1379 C CA . VAL B 1 40 ? -1.298 -19.922 -7.062 1 78.62 40 VAL B CA 1
ATOM 1380 C C . VAL B 1 40 ? -0.736 -19.281 -5.797 1 78.62 40 VAL B C 1
ATOM 1382 O O . VAL B 1 40 ? -0.774 -18.062 -5.645 1 78.62 40 VAL B O 1
ATOM 1385 N N . GLY B 1 41 ? -0.315 -20.094 -4.797 1 80.62 41 GLY B N 1
ATOM 1386 C CA . GLY B 1 41 ? 0.329 -19.562 -3.611 1 80.62 41 GLY B CA 1
ATOM 1387 C C . GLY B 1 41 ? 0.831 -20.625 -2.664 1 80.62 41 GLY B C 1
ATOM 1388 O O . GLY B 1 41 ? 0.362 -21.766 -2.705 1 80.62 41 GLY B O 1
ATOM 1389 N N . ASN B 1 42 ? 1.831 -20.328 -1.929 1 78.62 42 ASN B N 1
ATOM 1390 C CA . ASN B 1 42 ? 2.377 -21.25 -0.944 1 78.62 42 ASN B CA 1
ATOM 1391 C C . ASN B 1 42 ? 2.234 -20.719 0.476 1 78.62 42 ASN B C 1
ATOM 1393 O O . ASN B 1 42 ? 2.959 -21.125 1.38 1 78.62 42 ASN B O 1
ATOM 1397 N N . ILE B 1 43 ? 1.423 -19.688 0.568 1 76 43 ILE B N 1
ATOM 1398 C CA . ILE B 1 43 ? 1.113 -19.188 1.902 1 76 43 ILE B CA 1
ATOM 1399 C C . ILE B 1 43 ? 0.04 -20.062 2.547 1 76 43 ILE B C 1
ATOM 1401 O O . ILE B 1 43 ? -0.833 -20.594 1.857 1 76 43 ILE B O 1
ATOM 1405 N N . ASP B 1 44 ? 0.27 -20.391 3.842 1 69.69 44 ASP B N 1
ATOM 1406 C CA . ASP B 1 44 ? -0.654 -21.281 4.535 1 69.69 44 ASP B CA 1
ATOM 1407 C C . ASP B 1 44 ? -2.104 -20.891 4.266 1 69.69 44 ASP B C 1
ATOM 1409 O O . ASP B 1 44 ? -2.43 -19.703 4.203 1 69.69 44 ASP B O 1
ATOM 1413 N N . GLY B 1 45 ? -2.951 -21.906 3.934 1 63.69 45 GLY B N 1
ATOM 1414 C CA . GLY B 1 45 ? -4.227 -21.953 3.236 1 63.69 45 GLY B CA 1
ATOM 1415 C C . GLY B 1 45 ? -5.375 -21.406 4.062 1 63.69 45 GLY B C 1
ATOM 1416 O O . GLY B 1 45 ? -6.344 -20.875 3.518 1 63.69 45 GLY B O 1
ATOM 1417 N N . GLU B 1 46 ? -5.434 -21.5 5.375 1 64.56 46 GLU B N 1
ATOM 1418 C CA . GLU B 1 46 ? -6.727 -21.266 6.008 1 64.56 46 GLU B CA 1
ATOM 1419 C C . GLU B 1 46 ? -7.195 -19.828 5.785 1 64.56 46 GLU B C 1
ATOM 1421 O O . GLU B 1 46 ? -8.398 -19.562 5.711 1 64.56 46 GLU B O 1
ATOM 1426 N N . ASP B 1 47 ? -6.258 -19 5.336 1 76.25 47 ASP B N 1
ATOM 1427 C CA . ASP B 1 47 ? -6.668 -17.594 5.27 1 76.25 47 ASP B CA 1
ATOM 1428 C C . ASP B 1 47 ? -6.328 -16.984 3.912 1 76.25 47 ASP B C 1
ATOM 1430 O O . ASP B 1 47 ? -6.445 -15.781 3.721 1 76.25 47 ASP B O 1
ATOM 1434 N N . LEU B 1 48 ? -6.102 -17.781 2.941 1 82 48 LEU B N 1
ATOM 1435 C CA . LEU B 1 48 ? -5.617 -17.281 1.661 1 82 48 LEU B CA 1
ATOM 1436 C C . LEU B 1 48 ? -6.699 -16.469 0.952 1 82 48 LEU B C 1
ATOM 1438 O O . LEU B 1 48 ? -6.406 -15.461 0.309 1 82 48 LEU B O 1
ATOM 1442 N N . GLU B 1 49 ? -7.91 -16.969 1.164 1 83.19 49 GLU B N 1
ATOM 1443 C CA . GLU B 1 49 ? -9.016 -16.25 0.538 1 83.19 49 GLU B CA 1
ATOM 1444 C C . GLU B 1 49 ? -9.164 -14.852 1.135 1 83.19 49 GLU B C 1
ATOM 1446 O O . 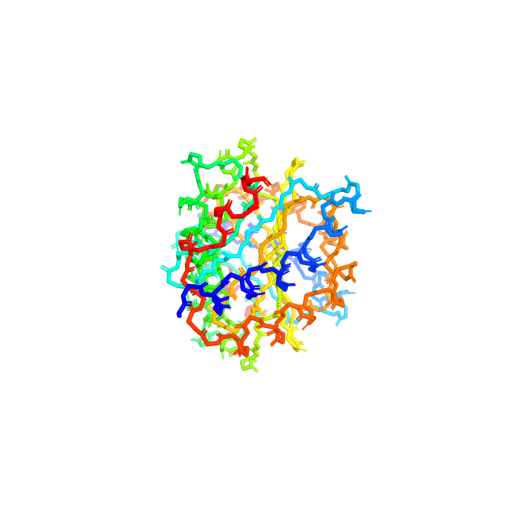GLU B 1 49 ? -9.398 -13.883 0.409 1 83.19 49 GLU B O 1
ATOM 1451 N N . ILE B 1 50 ? -9.109 -14.773 2.406 1 85.75 50 ILE B N 1
ATOM 1452 C CA . ILE B 1 50 ? -9.219 -13.492 3.09 1 85.75 50 ILE B CA 1
ATOM 1453 C C . ILE B 1 50 ? -8.047 -12.594 2.695 1 85.75 50 ILE B C 1
ATOM 1455 O O . ILE B 1 50 ? -8.242 -11.414 2.379 1 85.75 50 ILE B O 1
ATOM 1459 N N . ILE B 1 51 ? -6.918 -13.164 2.596 1 87.62 51 ILE B N 1
ATOM 1460 C CA . ILE B 1 51 ? -5.707 -12.438 2.234 1 87.62 51 ILE B CA 1
ATOM 1461 C C . ILE B 1 51 ? -5.828 -11.914 0.807 1 87.62 51 ILE B C 1
ATOM 1463 O O . ILE B 1 51 ? -5.539 -10.742 0.544 1 87.62 51 ILE B O 1
ATOM 1467 N N . SER B 1 52 ? -6.371 -12.766 -0.004 1 92 52 SER B N 1
ATOM 1468 C CA . SER B 1 52 ? -6.5 -12.391 -1.409 1 92 52 SER B CA 1
ATOM 1469 C C . SER B 1 52 ? -7.477 -11.242 -1.59 1 92 52 SER B C 1
ATOM 1471 O O . SER B 1 52 ? -7.262 -10.359 -2.426 1 92 52 SER B O 1
ATOM 1473 N N . ARG B 1 53 ? -8.531 -11.242 -0.833 1 94.25 53 ARG B N 1
ATOM 1474 C CA . ARG B 1 53 ? -9.516 -10.164 -0.907 1 94.25 53 ARG B CA 1
ATOM 1475 C C . ARG B 1 53 ? -8.898 -8.828 -0.509 1 94.25 53 ARG B C 1
ATOM 1477 O O . ARG B 1 53 ? -9.078 -7.824 -1.201 1 94.25 53 ARG B O 1
ATOM 1484 N N . HIS B 1 54 ? -8.172 -8.812 0.555 1 95.62 54 HIS B N 1
ATOM 1485 C CA . HIS B 1 54 ? -7.562 -7.566 1.013 1 95.62 54 HIS B CA 1
ATOM 1486 C C . HIS B 1 54 ? -6.484 -7.09 0.044 1 95.62 54 HIS B C 1
ATOM 1488 O O . HIS B 1 54 ? -6.348 -5.887 -0.194 1 95.62 54 HIS B O 1
ATOM 1494 N N . MET B 1 55 ? -5.734 -7.996 -0.566 1 96.25 55 MET B N 1
ATOM 1495 C CA . MET B 1 55 ? -4.73 -7.629 -1.562 1 96.25 55 MET B CA 1
ATOM 1496 C C . MET B 1 55 ? -5.383 -6.953 -2.766 1 96.25 55 MET B C 1
ATOM 1498 O O . MET B 1 55 ? -4.879 -5.949 -3.266 1 96.25 55 MET B O 1
ATOM 1502 N N . ALA B 1 56 ? -6.488 -7.531 -3.154 1 96.56 56 ALA B N 1
ATOM 1503 C CA . ALA B 1 56 ? -7.207 -6.969 -4.293 1 96.56 56 ALA B CA 1
ATOM 1504 C C . ALA B 1 56 ? -7.75 -5.582 -3.973 1 96.56 56 ALA B C 1
ATOM 1506 O O . ALA B 1 56 ? -7.707 -4.68 -4.812 1 96.56 56 ALA B O 1
ATOM 1507 N N . VAL B 1 57 ? -8.258 -5.402 -2.793 1 97.31 57 VAL B N 1
ATOM 1508 C CA . VAL B 1 57 ? -8.797 -4.109 -2.383 1 97.31 57 VAL B CA 1
ATOM 1509 C C . VAL B 1 57 ? -7.668 -3.084 -2.305 1 97.31 57 VAL B C 1
ATOM 1511 O O . VAL B 1 57 ? -7.816 -1.953 -2.775 1 97.31 57 VAL B O 1
ATOM 1514 N N . VAL B 1 58 ? -6.516 -3.42 -1.748 1 98 58 VAL B N 1
ATOM 1515 C CA . VAL B 1 58 ? -5.359 -2.537 -1.646 1 98 58 VAL B CA 1
ATOM 1516 C C . VAL B 1 58 ? -4.922 -2.094 -3.041 1 98 58 VAL B C 1
ATOM 1518 O O . VAL B 1 58 ? -4.766 -0.899 -3.299 1 98 58 VAL B O 1
ATOM 1521 N N . MET B 1 59 ? -4.762 -3.006 -3.889 1 98.19 59 MET B N 1
ATOM 1522 C CA . MET B 1 59 ? -4.336 -2.688 -5.246 1 98.19 59 MET B CA 1
ATOM 1523 C C . MET B 1 59 ? -5.379 -1.839 -5.961 1 98.19 59 MET B C 1
ATOM 1525 O O . MET B 1 59 ? -5.047 -0.82 -6.57 1 98.19 59 MET B O 1
ATOM 1529 N N . GLY B 1 60 ? -6.613 -2.273 -5.883 1 97.38 60 GLY B N 1
ATOM 1530 C CA . GLY B 1 60 ? -7.676 -1.539 -6.547 1 97.38 60 GLY B CA 1
ATOM 1531 C C . GLY B 1 60 ? -7.785 -0.099 -6.086 1 97.38 60 GLY B C 1
ATOM 1532 O O . GLY B 1 60 ? -7.871 0.818 -6.906 1 97.38 60 GLY B O 1
ATOM 1533 N N . SER B 1 61 ? -7.773 0.142 -4.82 1 97.25 61 SER B N 1
ATOM 1534 C CA . SER B 1 61 ? -7.887 1.496 -4.289 1 97.25 61 SER B CA 1
ATOM 1535 C C . SER B 1 61 ? -6.648 2.324 -4.621 1 97.25 61 SER B C 1
ATOM 1537 O O . SER B 1 61 ? -6.75 3.531 -4.852 1 97.25 61 SER B O 1
ATOM 1539 N N . SER B 1 62 ? -5.477 1.705 -4.602 1 97.69 62 SER B N 1
ATOM 1540 C CA . SER B 1 62 ? -4.262 2.395 -5.016 1 97.69 62 SER B CA 1
ATOM 1541 C C . SER B 1 62 ? -4.34 2.832 -6.477 1 97.69 62 SER B C 1
ATOM 1543 O O . SER B 1 62 ? -3.9 3.928 -6.828 1 97.69 62 SER B O 1
ATOM 1545 N N . GLU B 1 63 ? -4.887 1.97 -7.277 1 96.62 63 GLU B N 1
ATOM 1546 C CA . GLU B 1 63 ? -5.031 2.318 -8.688 1 96.62 63 GLU B CA 1
ATOM 1547 C C . GLU B 1 63 ? -5.977 3.502 -8.867 1 96.62 63 GLU B C 1
ATOM 1549 O O . GLU B 1 63 ? -5.727 4.383 -9.695 1 96.62 63 GLU B O 1
ATOM 1554 N N . MET B 1 64 ? -7.043 3.527 -8.109 1 94.69 64 MET B N 1
ATOM 1555 C CA . MET B 1 64 ? -7.957 4.66 -8.172 1 94.69 64 MET B CA 1
ATOM 1556 C C . MET B 1 64 ? -7.266 5.945 -7.738 1 94.69 64 MET B C 1
ATOM 1558 O O . MET B 1 64 ? -7.449 7 -8.352 1 94.69 64 MET B O 1
ATOM 1562 N N . LEU B 1 65 ? -6.48 5.816 -6.727 1 92.94 65 LEU B N 1
ATOM 1563 C CA . LEU B 1 65 ? -5.695 6.945 -6.242 1 92.94 65 LEU B CA 1
ATOM 1564 C C . LEU B 1 65 ? -4.75 7.453 -7.324 1 92.94 65 LEU B C 1
ATOM 1566 O O . LEU B 1 65 ? -4.668 8.664 -7.566 1 92.94 65 LEU B O 1
ATOM 1570 N N . TYR B 1 66 ? -4.113 6.578 -8.008 1 94.25 66 TYR B N 1
ATOM 1571 C CA . TYR B 1 66 ? -3.107 6.965 -8.992 1 94.25 66 TYR B CA 1
ATOM 1572 C C . TYR B 1 66 ? -3.766 7.461 -10.281 1 94.25 66 TYR B C 1
ATOM 1574 O O . TYR B 1 66 ? -3.154 8.195 -11.055 1 94.25 66 TYR B O 1
ATOM 1582 N N . LYS B 1 67 ? -4.934 6.977 -10.555 1 91.75 67 LYS B N 1
ATOM 1583 C CA . LYS B 1 67 ? -5.672 7.508 -11.695 1 91.75 67 LYS B CA 1
ATOM 1584 C C . LYS B 1 67 ? -5.812 9.023 -11.609 1 91.75 67 LYS B C 1
ATOM 1586 O O . LYS B 1 67 ? -5.727 9.727 -12.617 1 91.75 67 LYS B O 1
ATOM 1591 N N . ARG B 1 68 ? -5.883 9.508 -10.445 1 84.75 68 ARG B N 1
ATOM 1592 C CA . ARG B 1 68 ? -6.027 10.945 -10.227 1 84.75 68 ARG B CA 1
ATOM 1593 C C . ARG B 1 68 ? -4.75 11.688 -10.609 1 84.75 68 ARG B C 1
ATOM 1595 O O . ARG B 1 68 ? -4.797 12.844 -11.023 1 84.75 68 ARG B O 1
ATOM 1602 N N . PHE B 1 69 ? -3.637 10.984 -10.523 1 85.06 69 PHE B N 1
ATOM 1603 C CA . PHE B 1 69 ? -2.344 11.57 -10.852 1 85.06 69 PHE B CA 1
ATOM 1604 C C . PHE B 1 69 ? -1.925 11.203 -12.266 1 85.06 69 PHE B C 1
ATOM 1606 O O . PHE B 1 69 ? -0.775 11.414 -12.656 1 85.06 69 PHE B O 1
ATOM 1613 N N . ASN B 1 70 ? -2.902 10.617 -13.062 1 90.56 70 ASN B N 1
ATOM 1614 C CA . ASN B 1 70 ? -2.59 10.141 -14.406 1 90.56 70 ASN B CA 1
ATOM 1615 C C . ASN B 1 70 ? -1.354 9.242 -14.406 1 90.56 70 ASN B C 1
ATOM 1617 O O . ASN B 1 70 ? -0.431 9.453 -15.195 1 90.56 70 ASN B O 1
ATOM 1621 N N . ASP B 1 71 ? -1.33 8.391 -13.492 1 94 71 ASP B N 1
ATOM 1622 C CA . ASP B 1 71 ? -0.232 7.449 -13.289 1 94 71 ASP B CA 1
ATOM 1623 C C . ASP B 1 71 ? -0.755 6.031 -13.055 1 94 71 ASP B C 1
ATOM 1625 O O . ASP B 1 71 ? -1.957 5.836 -12.867 1 94 71 ASP B O 1
ATOM 1629 N N . GLU B 1 72 ? 0.1 5.008 -13.18 1 95.75 72 GLU B N 1
ATOM 1630 C CA . GLU B 1 72 ? -0.217 3.6 -12.969 1 95.75 72 GLU B CA 1
ATOM 1631 C C . GLU B 1 72 ? 0.651 3 -11.867 1 95.75 72 GLU B C 1
ATOM 1633 O O . GLU B 1 72 ? 1.859 3.24 -11.82 1 95.75 72 GLU B O 1
ATOM 1638 N N . VAL B 1 73 ? -0.033 2.221 -11.055 1 96.75 73 VAL B N 1
ATOM 1639 C CA . VAL B 1 73 ? 0.699 1.573 -9.969 1 96.75 73 VAL B CA 1
ATOM 1640 C C . VAL B 1 73 ? 1.569 0.451 -10.531 1 96.75 73 VAL B C 1
ATOM 1642 O O . VAL B 1 73 ? 1.09 -0.395 -11.289 1 96.75 73 VAL B O 1
ATOM 1645 N N . GLU B 1 74 ? 2.816 0.446 -10.164 1 95.94 74 GLU B N 1
ATOM 1646 C CA . GLU B 1 74 ? 3.711 -0.659 -10.5 1 95.94 74 GLU B CA 1
ATOM 1647 C C . GLU B 1 74 ? 3.762 -1.688 -9.375 1 95.94 74 GLU B C 1
ATOM 1649 O O . GLU B 1 74 ? 3.594 -2.885 -9.609 1 95.94 74 GLU B O 1
ATOM 1654 N N . TYR B 1 75 ? 3.998 -1.227 -8.172 1 96.81 75 TYR B N 1
ATOM 1655 C CA . TYR B 1 75 ? 3.969 -2.127 -7.027 1 96.81 75 TYR B CA 1
ATOM 1656 C C . TYR B 1 75 ? 3.678 -1.362 -5.742 1 96.81 75 TYR B C 1
ATOM 1658 O O . TYR B 1 75 ? 3.717 -0.13 -5.723 1 96.81 75 TYR B O 1
ATOM 1666 N N . ILE B 1 76 ? 3.344 -2.045 -4.707 1 97.44 76 ILE B N 1
ATOM 1667 C CA . ILE B 1 76 ? 3.049 -1.55 -3.365 1 97.44 76 ILE B CA 1
ATOM 1668 C C . ILE B 1 76 ? 3.875 -2.318 -2.338 1 97.44 76 ILE B C 1
ATOM 1670 O O . ILE B 1 76 ? 3.865 -3.553 -2.32 1 97.44 76 ILE B O 1
ATOM 1674 N N . GLU B 1 77 ? 4.609 -1.675 -1.516 1 96.81 77 GLU B N 1
ATOM 1675 C CA . GLU B 1 77 ? 5.293 -2.287 -0.38 1 96.81 77 GLU B CA 1
ATOM 1676 C C . GLU B 1 77 ? 4.594 -1.942 0.934 1 96.81 77 GLU B C 1
ATOM 1678 O O . GLU B 1 77 ? 4.406 -0.767 1.254 1 96.81 77 GLU B O 1
ATOM 1683 N N . ILE B 1 78 ? 4.168 -2.936 1.585 1 97.12 78 ILE B N 1
ATOM 1684 C CA . ILE B 1 78 ? 3.572 -2.768 2.906 1 97.12 78 ILE B CA 1
ATOM 1685 C C . ILE B 1 78 ? 4.543 -3.256 3.977 1 97.12 78 ILE B C 1
ATOM 1687 O O . ILE B 1 78 ? 4.891 -4.438 4.02 1 97.12 78 ILE B O 1
ATOM 1691 N N . LYS B 1 79 ? 4.91 -2.34 4.82 1 96.44 79 LYS B N 1
ATOM 1692 C CA . LYS B 1 79 ? 5.859 -2.664 5.879 1 96.44 79 LYS B CA 1
ATOM 1693 C C . LYS B 1 79 ? 5.176 -2.713 7.242 1 96.44 79 LYS B C 1
ATOM 1695 O O . LYS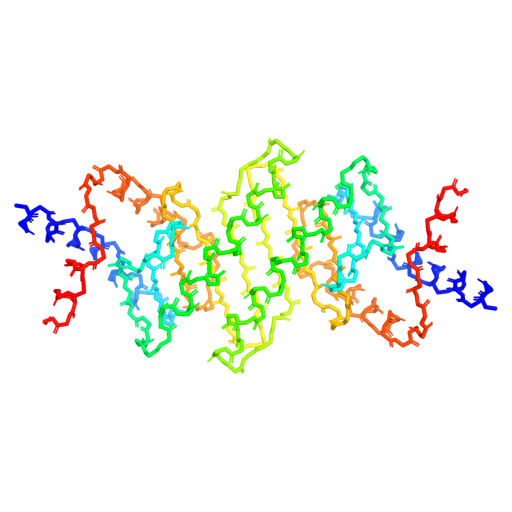 B 1 79 ? 4.488 -1.764 7.633 1 96.44 79 LYS B O 1
ATOM 1700 N N . GLY B 1 80 ? 5.348 -3.805 7.855 1 95.5 80 GLY B N 1
ATOM 1701 C CA . GLY B 1 80 ? 4.926 -3.951 9.242 1 95.5 80 GLY B CA 1
ATOM 1702 C C . GLY B 1 80 ? 6.086 -4.02 10.211 1 95.5 80 GLY B C 1
ATOM 1703 O O . GLY B 1 80 ? 7.227 -3.727 9.852 1 95.5 80 GLY B O 1
ATOM 1704 N N . LYS B 1 81 ? 5.809 -4.355 11.445 1 94.06 81 LYS B N 1
ATOM 1705 C CA . LYS B 1 81 ? 6.824 -4.5 12.484 1 94.06 81 LYS B CA 1
ATOM 1706 C C . LYS B 1 81 ? 7.617 -5.789 12.305 1 94.06 81 LYS B C 1
ATOM 1708 O O . LYS B 1 81 ? 8.805 -5.844 12.633 1 94.06 81 LYS B O 1
ATOM 1713 N N . LYS B 1 82 ? 6.992 -6.793 11.727 1 92.81 82 LYS B N 1
ATOM 1714 C CA . LYS B 1 82 ? 7.605 -8.117 11.664 1 92.81 82 LYS B CA 1
ATOM 1715 C C . LYS B 1 82 ? 7.711 -8.602 10.219 1 92.81 82 LYS B C 1
ATOM 1717 O O . LYS B 1 82 ? 8.633 -9.344 9.875 1 92.81 82 LYS B O 1
ATOM 1722 N N . HIS B 1 83 ? 6.746 -8.195 9.422 1 91.31 83 HIS B N 1
ATOM 1723 C CA . HIS B 1 83 ? 6.664 -8.711 8.062 1 91.31 83 HIS B CA 1
ATOM 1724 C C . HIS B 1 83 ? 6.664 -7.578 7.039 1 91.31 83 HIS B C 1
ATOM 1726 O O . HIS B 1 83 ? 6.367 -6.434 7.379 1 91.31 83 HIS B O 1
ATOM 1732 N N . LYS B 1 84 ? 7.055 -7.969 5.891 1 94.81 84 LYS B N 1
ATOM 1733 C CA . LYS B 1 84 ? 6.906 -7.113 4.715 1 94.81 84 LYS B CA 1
ATOM 1734 C C . LYS B 1 84 ? 6.176 -7.844 3.592 1 94.81 84 LYS B C 1
ATOM 1736 O O . LYS B 1 84 ? 6.434 -9.023 3.342 1 94.81 84 LYS B O 1
ATOM 1741 N N . ILE B 1 85 ? 5.281 -7.176 2.959 1 95 85 ILE B N 1
ATOM 1742 C CA . ILE B 1 85 ? 4.57 -7.707 1.805 1 95 85 ILE B CA 1
ATOM 1743 C C . ILE B 1 85 ? 4.727 -6.758 0.619 1 95 85 ILE B C 1
ATOM 1745 O O . ILE B 1 85 ? 4.574 -5.543 0.764 1 95 85 ILE B O 1
ATOM 1749 N N . ILE B 1 86 ? 5.062 -7.273 -0.487 1 96.12 86 ILE B N 1
ATOM 1750 C CA . ILE B 1 86 ? 5.113 -6.488 -1.716 1 96.12 86 ILE B CA 1
ATOM 1751 C C . ILE B 1 86 ? 4.062 -7 -2.697 1 96.12 86 ILE B C 1
ATOM 1753 O O . ILE B 1 86 ? 3.949 -8.203 -2.926 1 96.12 86 ILE B O 1
ATOM 1757 N N . LEU B 1 87 ? 3.207 -6.137 -3.146 1 97.19 87 LEU B N 1
ATOM 1758 C CA . LEU B 1 87 ? 2.221 -6.426 -4.18 1 97.19 87 LEU B CA 1
ATOM 1759 C C . LEU B 1 87 ? 2.656 -5.855 -5.523 1 97.19 87 LEU B C 1
ATOM 1761 O O . LEU B 1 87 ? 2.852 -4.645 -5.656 1 97.19 87 LEU B O 1
ATOM 1765 N N . TYR B 1 88 ? 2.764 -6.688 -6.504 1 95.69 88 TYR B N 1
ATOM 1766 C CA . TYR B 1 88 ? 3.096 -6.258 -7.855 1 95.69 88 TYR B CA 1
ATOM 1767 C C . TYR B 1 88 ? 1.866 -6.281 -8.758 1 95.69 88 TYR B C 1
ATOM 1769 O O . TYR B 1 88 ? 1.082 -7.234 -8.719 1 95.69 88 TYR B O 1
ATOM 1777 N N . ASN B 1 89 ? 1.746 -5.23 -9.523 1 95.62 89 ASN B N 1
ATOM 1778 C CA . ASN B 1 89 ? 0.67 -5.133 -10.5 1 95.62 89 ASN B CA 1
ATOM 1779 C C . ASN B 1 89 ? 1.017 -5.875 -11.789 1 95.62 89 ASN B C 1
ATOM 1781 O O . ASN B 1 89 ? 1.934 -5.48 -12.508 1 95.62 89 ASN B O 1
ATOM 1785 N N . LEU B 1 90 ? 0.286 -6.922 -12.062 1 92.69 90 LEU B N 1
ATOM 1786 C CA . LEU B 1 90 ? 0.488 -7.691 -13.281 1 92.69 90 LEU B CA 1
ATOM 1787 C C . LEU B 1 90 ? -0.689 -7.52 -14.242 1 92.69 90 LEU B C 1
ATOM 1789 O O . LEU B 1 90 ? -1.11 -8.477 -14.891 1 92.69 90 LEU B O 1
ATOM 1793 N N . ASP B 1 91 ? -1.337 -6.305 -14.219 1 90.5 91 ASP B N 1
ATOM 1794 C CA . ASP B 1 91 ? -2.488 -5.918 -15.023 1 90.5 91 ASP B CA 1
ATOM 1795 C C . ASP B 1 91 ? -3.75 -6.648 -14.57 1 90.5 91 ASP B C 1
ATOM 1797 O O . ASP B 1 91 ? -4.434 -6.199 -13.648 1 90.5 91 ASP B O 1
ATOM 1801 N N . ASP B 1 92 ? -3.904 -7.949 -14.906 1 89.56 92 ASP B N 1
ATOM 1802 C CA . ASP B 1 92 ? -5.129 -8.656 -14.531 1 89.56 92 ASP B CA 1
ATOM 1803 C C . ASP B 1 92 ? -4.941 -9.43 -13.234 1 89.56 92 ASP B C 1
ATOM 1805 O O . ASP B 1 92 ? -5.906 -9.969 -12.68 1 89.56 92 ASP B O 1
ATOM 1809 N N . PHE B 1 93 ? -3.682 -9.414 -12.734 1 92.31 93 PHE B N 1
ATOM 1810 C CA . PHE B 1 93 ? -3.332 -10.18 -11.547 1 92.31 93 PHE B CA 1
ATOM 1811 C C . PHE B 1 93 ? -2.475 -9.352 -10.602 1 92.31 93 PHE B C 1
ATOM 1813 O O . PHE B 1 93 ? -1.99 -8.281 -10.969 1 92.31 93 PHE B O 1
ATOM 1820 N N . ILE B 1 94 ? -2.432 -9.852 -9.422 1 95.62 94 ILE B N 1
ATOM 1821 C CA . ILE B 1 94 ? -1.545 -9.32 -8.398 1 95.62 94 ILE B CA 1
ATOM 1822 C C . ILE B 1 94 ? -0.582 -10.414 -7.938 1 95.62 94 ILE B C 1
ATOM 1824 O O . ILE B 1 94 ? -0.997 -11.547 -7.664 1 95.62 94 ILE B O 1
ATOM 1828 N N . PHE B 1 95 ? 0.65 -10.141 -8.055 1 93.31 95 PHE B N 1
ATOM 1829 C CA . PHE B 1 95 ? 1.663 -11.008 -7.457 1 93.31 95 PHE B CA 1
ATOM 1830 C C . PHE B 1 95 ? 2.115 -10.461 -6.109 1 93.31 95 PHE B C 1
ATOM 1832 O O . PHE B 1 95 ? 2.586 -9.32 -6.02 1 93.31 95 PHE B O 1
ATOM 1839 N N . ALA B 1 96 ? 1.928 -11.258 -5.074 1 94.19 96 ALA B N 1
ATOM 1840 C CA . ALA B 1 96 ? 2.338 -10.859 -3.732 1 94.19 96 ALA B CA 1
ATOM 1841 C C . ALA B 1 96 ? 3.49 -11.719 -3.227 1 94.19 96 ALA B C 1
ATOM 1843 O O . ALA B 1 96 ? 3.488 -12.938 -3.41 1 94.19 96 ALA B O 1
ATOM 1844 N N . VAL B 1 97 ? 4.414 -11.086 -2.605 1 92.12 97 VAL B N 1
ATOM 1845 C CA . VAL B 1 97 ? 5.527 -11.766 -1.947 1 92.12 97 VAL B CA 1
ATOM 1846 C C . VAL B 1 97 ? 5.613 -11.32 -0.489 1 92.12 97 VAL B C 1
ATOM 1848 O O . VAL B 1 97 ? 5.559 -10.125 -0.193 1 92.12 97 VAL B O 1
ATOM 1851 N N . VAL B 1 98 ? 5.668 -12.273 0.379 1 90.69 98 VAL B N 1
ATOM 1852 C CA . VAL B 1 98 ? 5.875 -12.016 1.802 1 90.69 98 VAL B CA 1
ATOM 1853 C C . VAL B 1 98 ? 7.324 -12.32 2.176 1 90.69 98 VAL B C 1
ATOM 1855 O O . VAL B 1 98 ? 7.832 -13.406 1.894 1 90.69 98 VAL B O 1
ATOM 1858 N N . GLY B 1 99 ? 7.922 -11.359 2.705 1 89.81 99 GLY B N 1
ATOM 1859 C CA . GLY B 1 99 ? 9.305 -11.555 3.129 1 89.81 99 GLY B CA 1
ATOM 1860 C C . GLY B 1 99 ? 10.102 -10.266 3.162 1 89.81 99 GLY B C 1
ATOM 1861 O O . GLY B 1 99 ? 9.695 -9.266 2.574 1 89.81 99 GLY B O 1
ATOM 1862 N N . ASN B 1 100 ? 11.195 -10.305 3.805 1 87.88 100 ASN B N 1
ATOM 1863 C CA . ASN B 1 100 ? 12.062 -9.141 3.953 1 87.88 100 ASN B CA 1
ATOM 1864 C C . ASN B 1 100 ? 12.977 -8.961 2.74 1 87.88 100 ASN B C 1
ATOM 1866 O O . ASN B 1 100 ? 14.18 -9.172 2.828 1 87.88 100 ASN B O 1
ATOM 1870 N N . ILE B 1 101 ? 12.289 -8.516 1.616 1 84.69 101 ILE B N 1
ATOM 1871 C CA . ILE B 1 101 ? 13.008 -8.297 0.364 1 84.69 101 ILE B CA 1
ATOM 1872 C C . ILE B 1 101 ? 12.742 -6.879 -0.137 1 84.69 101 ILE B C 1
ATOM 1874 O O . ILE B 1 101 ? 11.82 -6.207 0.333 1 84.69 101 ILE B O 1
ATOM 1878 N N . LYS B 1 102 ? 13.609 -6.504 -1.023 1 84.56 102 LYS B N 1
ATOM 1879 C CA . LYS B 1 102 ? 13.398 -5.234 -1.709 1 84.56 102 LYS B CA 1
ATOM 1880 C C . LYS B 1 102 ? 12.727 -5.445 -3.062 1 84.56 102 LYS B C 1
ATOM 1882 O O . LYS B 1 102 ? 13.008 -6.426 -3.754 1 84.56 102 LYS B O 1
ATOM 1887 N N . ALA B 1 103 ? 11.828 -4.484 -3.359 1 86.25 103 ALA B N 1
ATOM 1888 C CA . ALA B 1 103 ? 11.07 -4.594 -4.605 1 86.25 103 ALA B CA 1
ATOM 1889 C C . ALA B 1 103 ? 12.008 -4.723 -5.805 1 86.25 103 ALA B C 1
ATOM 1891 O O . ALA B 1 103 ? 11.719 -5.461 -6.75 1 86.25 103 ALA B O 1
ATOM 1892 N N . ASP B 1 104 ? 13.133 -4.082 -5.711 1 81.94 104 ASP B N 1
ATOM 1893 C CA . ASP B 1 104 ? 14.062 -4.07 -6.84 1 81.94 104 ASP B CA 1
ATOM 1894 C C . ASP B 1 104 ? 14.773 -5.414 -6.98 1 81.94 104 ASP B C 1
ATOM 1896 O O . ASP B 1 104 ? 15.32 -5.723 -8.039 1 81.94 104 ASP B O 1
ATOM 1900 N N . GLU B 1 105 ? 14.781 -6.27 -5.977 1 82 105 GLU B N 1
ATOM 1901 C CA . GLU B 1 105 ? 15.508 -7.535 -5.969 1 82 105 GLU B CA 1
ATOM 1902 C C . GLU B 1 105 ? 14.805 -8.578 -6.828 1 82 105 GLU B C 1
ATOM 1904 O O . GLU B 1 105 ? 15.438 -9.523 -7.309 1 82 105 GLU B O 1
ATOM 1909 N N . ILE B 1 106 ? 13.547 -8.32 -7.027 1 83.25 106 ILE B N 1
ATOM 1910 C CA . ILE B 1 106 ? 12.852 -9.375 -7.758 1 83.25 106 ILE B CA 1
ATOM 1911 C C . ILE B 1 106 ? 12.164 -8.789 -8.984 1 83.25 106 ILE B C 1
ATOM 1913 O O . ILE B 1 106 ? 11.266 -9.406 -9.555 1 83.25 106 ILE B O 1
ATOM 1917 N N . LYS B 1 107 ? 12.555 -7.664 -9.32 1 83.62 107 LYS B N 1
ATOM 1918 C CA . LYS B 1 107 ? 11.938 -6.934 -10.422 1 83.62 107 LYS B CA 1
ATOM 1919 C C . LYS B 1 107 ? 11.992 -7.742 -11.719 1 83.62 107 LYS B C 1
ATOM 1921 O O . LYS B 1 107 ? 11.008 -7.812 -12.453 1 83.62 107 LYS B O 1
ATOM 1926 N N . ASP B 1 108 ? 13.172 -8.289 -12.016 1 83.12 108 ASP B N 1
ATOM 1927 C CA . ASP B 1 108 ? 13.336 -9.055 -13.242 1 83.12 108 ASP B CA 1
ATOM 1928 C C . ASP B 1 108 ? 12.398 -10.258 -13.266 1 83.12 108 ASP B C 1
ATOM 1930 O O . ASP B 1 108 ? 11.812 -10.578 -14.305 1 83.12 108 ASP B O 1
ATOM 1934 N N . LYS B 1 109 ? 12.312 -10.859 -12.125 1 83.56 109 LYS B N 1
ATOM 1935 C CA . LYS B 1 109 ? 11.43 -12.016 -12.016 1 83.56 109 LYS B CA 1
ATOM 1936 C C . LYS B 1 109 ? 9.969 -11.609 -12.172 1 83.56 109 LYS B C 1
ATOM 1938 O O . LYS B 1 109 ? 9.172 -12.344 -12.766 1 83.56 109 LYS B O 1
ATOM 1943 N N . VAL B 1 110 ? 9.625 -10.516 -11.703 1 87.25 110 VAL B N 1
ATOM 1944 C CA . VAL B 1 110 ? 8.273 -9.984 -11.805 1 87.25 110 VAL B CA 1
ATOM 1945 C C . VAL B 1 110 ? 7.938 -9.688 -13.266 1 87.25 110 VAL B C 1
ATOM 1947 O O . VAL B 1 110 ? 6.824 -9.961 -13.719 1 87.25 110 VAL B O 1
ATOM 1950 N N . MET B 1 111 ? 8.883 -9.102 -13.945 1 86.38 111 MET B N 1
ATOM 1951 C CA . MET B 1 111 ? 8.68 -8.812 -15.367 1 86.38 111 MET B CA 1
ATOM 1952 C C . MET B 1 111 ? 8.453 -10.094 -16.156 1 86.38 111 MET B C 1
ATOM 1954 O O . MET B 1 111 ? 7.582 -10.148 -17.031 1 86.38 111 MET B O 1
ATOM 1958 N N . GLU B 1 112 ? 9.234 -11.07 -15.836 1 84.56 112 GLU B N 1
ATOM 1959 C CA . GLU B 1 112 ? 9.055 -12.367 -16.484 1 84.56 112 GLU B CA 1
ATOM 1960 C C . GLU B 1 112 ? 7.676 -12.945 -16.172 1 84.56 112 GLU B C 1
ATOM 1962 O O . GLU B 1 112 ? 7.008 -13.484 -17.062 1 84.56 112 GLU B O 1
ATOM 1967 N N . LEU B 1 113 ? 7.27 -12.859 -14.961 1 85.25 113 LEU B N 1
ATOM 1968 C CA . LEU B 1 113 ? 5.965 -13.344 -14.531 1 85.25 113 LEU B CA 1
ATOM 1969 C C . LEU B 1 113 ? 4.84 -12.609 -15.25 1 85.25 113 LEU B C 1
ATOM 1971 O O . LEU B 1 113 ? 3.863 -13.227 -15.68 1 85.25 113 LEU B O 1
ATOM 1975 N N . LYS B 1 114 ? 4.984 -11.367 -15.328 1 84.38 114 LYS B N 1
ATOM 1976 C CA . LYS B 1 114 ? 3.982 -10.539 -16 1 84.38 114 LYS B CA 1
ATOM 1977 C C . LYS B 1 114 ? 3.773 -10.984 -17.438 1 84.38 114 LYS B C 1
ATOM 1979 O O . LYS B 1 114 ? 2.639 -11.078 -17.906 1 84.38 114 LYS B O 1
ATOM 1984 N N . PHE B 1 115 ? 4.828 -11.211 -18.109 1 79 115 PHE B N 1
ATOM 1985 C CA . PHE B 1 115 ? 4.762 -11.641 -19.5 1 79 115 PHE B CA 1
ATOM 1986 C C . PHE B 1 115 ? 4.086 -13 -19.625 1 79 115 PHE B C 1
ATOM 1988 O O . PHE B 1 115 ? 3.268 -13.219 -20.516 1 79 115 PHE B O 1
ATOM 1995 N N . LYS B 1 116 ? 4.363 -13.852 -18.703 1 76.56 116 LYS B N 1
ATOM 1996 C CA . LYS B 1 116 ? 3.861 -15.219 -18.766 1 76.56 116 LYS B CA 1
ATOM 1997 C C . LYS B 1 116 ? 2.387 -15.281 -18.375 1 76.56 116 LYS B C 1
ATOM 1999 O O . LYS B 1 116 ? 1.604 -15.992 -19 1 76.56 116 LYS B O 1
ATOM 2004 N N . VAL B 1 117 ? 1.996 -14.57 -17.391 1 75.38 117 VAL B N 1
ATOM 2005 C CA . VAL B 1 117 ? 0.642 -14.664 -16.844 1 75.38 117 VAL B CA 1
ATOM 2006 C C . VAL B 1 117 ? -0.336 -13.977 -17.797 1 75.38 117 VAL B C 1
ATOM 2008 O O . VAL B 1 117 ? -1.479 -14.422 -17.953 1 75.38 117 VAL B O 1
ATOM 2011 N N . ASN B 1 118 ? 0.04 -12.945 -18.391 1 69.62 118 ASN B N 1
ATOM 2012 C CA . ASN B 1 118 ? -0.859 -12.203 -19.266 1 69.62 118 ASN B CA 1
ATOM 2013 C C . ASN B 1 118 ? -0.96 -12.844 -20.641 1 69.62 118 ASN B C 1
ATOM 2015 O O . ASN B 1 118 ? -1.923 -12.609 -21.375 1 69.62 118 ASN B O 1
ATOM 2019 N N . ASN B 1 119 ? 0.004 -13.5 -20.953 1 63 119 ASN B N 1
ATOM 2020 C CA . ASN B 1 119 ? -0.054 -14.172 -22.234 1 63 119 ASN B CA 1
ATOM 2021 C C . ASN B 1 119 ? -0.7 -15.555 -22.125 1 63 119 ASN B C 1
ATOM 2023 O O . ASN B 1 119 ? -0.843 -16.266 -23.125 1 63 119 ASN B O 1
ATOM 2027 N N . ILE B 1 120 ? -0.933 -15.914 -20.781 1 56.12 120 ILE B N 1
ATOM 2028 C CA . ILE B 1 120 ? -1.544 -17.219 -20.594 1 56.12 120 ILE B CA 1
ATOM 2029 C C . ILE B 1 120 ? -3.064 -17.094 -20.672 1 56.12 120 ILE B C 1
ATOM 2031 O O . ILE B 1 120 ? -3.674 -16.375 -19.891 1 56.12 120 ILE B O 1
ATOM 2035 N N . ASP B 1 121 ? -3.605 -17.297 -21.578 1 48 121 ASP B N 1
ATOM 2036 C CA . ASP B 1 121 ? -5.039 -17.484 -21.766 1 48 121 ASP B CA 1
ATOM 2037 C C . ASP B 1 121 ? -5.602 -18.5 -20.766 1 48 121 ASP B C 1
ATOM 2039 O O . ASP B 1 121 ? -5.02 -19.562 -20.562 1 48 121 ASP B O 1
ATOM 2043 N N . GLY B 1 122 ? -6.578 -18.219 -19.75 1 47.94 122 GLY B N 1
ATOM 2044 C CA . GLY B 1 122 ? -7.398 -19.141 -18.984 1 47.94 122 GLY B CA 1
ATOM 2045 C C . GLY B 1 122 ? -6.785 -19.516 -17.641 1 47.94 122 GLY B C 1
ATOM 2046 O O . GLY B 1 122 ? -7.027 -20.609 -17.125 1 47.94 122 GLY B O 1
ATOM 2047 N N . LEU B 1 123 ? -5.785 -18.953 -17.094 1 48.03 123 LEU B N 1
ATOM 2048 C CA . LEU B 1 123 ? -5.277 -19.375 -15.797 1 48.03 123 LEU B CA 1
ATOM 2049 C C . LEU B 1 123 ? -6.375 -19.328 -14.742 1 48.03 123 LEU B C 1
ATOM 2051 O O . LEU B 1 123 ? -7.023 -18.297 -14.562 1 48.03 123 LEU B O 1
ATOM 2055 N N . THR B 1 124 ? -7.145 -20.438 -14.641 1 43.88 124 THR B N 1
ATOM 2056 C CA . THR B 1 124 ? -8.055 -20.562 -13.508 1 43.88 124 THR B CA 1
ATOM 2057 C C . THR B 1 124 ? -7.316 -21.062 -12.273 1 43.8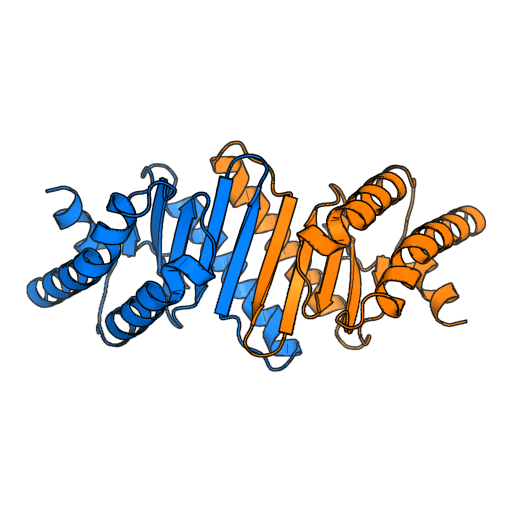8 124 THR B C 1
ATOM 2059 O O . THR B 1 124 ? -6.336 -21.797 -12.391 1 43.88 124 THR B O 1
ATOM 2062 N N . ALA B 1 125 ? -7.434 -20.438 -11.078 1 40.94 125 ALA B N 1
ATOM 2063 C CA . ALA B 1 125 ? -6.863 -20.781 -9.781 1 40.94 125 ALA B CA 1
ATOM 2064 C C . ALA B 1 125 ? -6.82 -22.297 -9.578 1 40.94 125 ALA B C 1
ATOM 2066 O O . ALA B 1 125 ? -5.902 -22.812 -8.945 1 40.94 125 ALA B O 1
ATOM 2067 N N . GLU B 1 126 ? -7.758 -23.078 -9.945 1 38.28 126 GLU B N 1
ATOM 2068 C CA . GLU B 1 126 ? -7.891 -24.5 -9.664 1 38.28 126 GLU B CA 1
ATOM 2069 C C . GLU B 1 126 ? -6.68 -25.281 -10.164 1 38.28 126 GLU B C 1
ATOM 2071 O O . GLU B 1 126 ? -6.285 -26.281 -9.562 1 38.28 126 GLU B O 1
ATOM 2076 N N . ASN B 1 127 ? -6.227 -24.953 -11.141 1 37.19 127 ASN B N 1
ATOM 2077 C CA . ASN B 1 127 ? -5.254 -25.812 -11.797 1 37.19 127 ASN B CA 1
ATOM 2078 C C . ASN B 1 127 ? -3.855 -25.625 -11.219 1 37.19 127 ASN B C 1
ATOM 2080 O O . ASN B 1 127 ? -2.977 -26.469 -11.422 1 37.19 127 ASN B O 1
ATOM 2084 N N . ILE B 1 128 ? -3.602 -24.531 -10.641 1 39.75 128 ILE B N 1
ATOM 2085 C CA . ILE B 1 128 ? -2.23 -24.25 -10.234 1 39.75 128 ILE B CA 1
ATOM 2086 C C . ILE B 1 128 ? -1.912 -25 -8.938 1 39.75 128 ILE B C 1
ATOM 2088 O O . ILE B 1 128 ? -0.777 -25.422 -8.727 1 39.75 128 ILE B O 1
ATOM 2092 N N . ILE B 1 129 ? -2.805 -25.219 -8.023 1 38.31 129 ILE B N 1
ATOM 2093 C CA . ILE B 1 129 ? -2.557 -25.781 -6.695 1 38.31 129 ILE B CA 1
ATOM 2094 C C . ILE B 1 129 ? -2.195 -27.266 -6.816 1 38.31 129 ILE B C 1
ATOM 2096 O O . ILE B 1 129 ? -1.354 -27.766 -6.066 1 38.31 129 ILE B O 1
ATOM 2100 N N . GLU B 1 130 ? -2.826 -27.969 -7.664 1 34.47 130 GLU B N 1
ATOM 2101 C CA . GLU B 1 130 ? -2.631 -29.422 -7.602 1 34.47 130 GLU B CA 1
ATOM 2102 C C . GLU B 1 130 ? -1.153 -29.781 -7.738 1 34.47 130 GLU B C 1
ATOM 2104 O O . GLU B 1 130 ? -0.671 -30.703 -7.074 1 34.47 130 GLU B O 1
ATOM 2109 N N . GLU B 1 131 ? -0.486 -29.141 -8.609 1 33.38 131 GLU B N 1
ATOM 2110 C CA . GLU B 1 131 ? 0.833 -29.688 -8.898 1 33.38 131 GLU B CA 1
ATOM 2111 C C . GLU B 1 131 ? 1.866 -29.219 -7.883 1 33.38 131 GLU B C 1
ATOM 2113 O O . GLU B 1 131 ? 2.963 -29.781 -7.797 1 33.38 131 GLU B O 1
ATOM 2118 N N . ILE B 1 132 ? 1.64 -28.141 -7.184 1 35.09 132 ILE B N 1
ATOM 2119 C CA . ILE B 1 132 ? 2.627 -27.828 -6.152 1 35.09 132 ILE B CA 1
ATOM 2120 C C . ILE B 1 132 ? 2.48 -28.828 -4.996 1 35.09 132 ILE B C 1
ATOM 2122 O O . ILE B 1 132 ? 3.418 -29.031 -4.223 1 35.09 132 ILE B O 1
ATOM 2126 N N . ALA B 1 133 ? 1.281 -29.344 -4.711 1 31 133 ALA B N 1
ATOM 2127 C CA . ALA B 1 133 ? 1.062 -30.359 -3.684 1 31 133 ALA B CA 1
ATOM 2128 C C . ALA B 1 133 ? 1.654 -31.703 -4.105 1 31 133 ALA B C 1
ATOM 2130 O O . ALA B 1 133 ? 1.779 -32.625 -3.289 1 31 133 ALA B O 1
ATOM 2131 N N . LEU B 1 134 ? 1.974 -31.953 -5.375 1 28.02 134 LEU B N 1
ATOM 2132 C CA . LEU B 1 134 ? 2.49 -33.312 -5.547 1 28.02 134 LEU B CA 1
ATOM 2133 C C . LEU B 1 134 ? 4 -33.344 -5.328 1 28.02 134 LEU B C 1
ATOM 2135 O O . LEU B 1 134 ? 4.723 -32.469 -5.809 1 28.02 134 LEU B O 1
#

Sequence (268 aa):
MKATENRKVNEINEILLPLSKNLKNVEGFVIVSKDSLVKVGNIDGEDLEIISRHMAVVMGSSEMLYKRFNDEVEYIEIKGKKHKIILYNLDDFIFAVVGNIKADEIKDKVMELKFKVNNIDGLTAENIIEEIALMKATENRKVNEINEILLPLSKNLKNVEGFVIVSKDSLVKVGNIDGEDLEIISRHMAVVMGSSEMLYKRFNDEVEYIEIKGKKHKIILYNLDDFIFAVVGNIKADEIKDKVMELKFKVNNIDGLTAENIIEEIAL